Protein AF-A0A2T4DA69-F1 (afdb_monomer_lite)

Sequence (206 aa):
FQDQGNHAAARTLLQSQQLAQPATGLGNQKLLLTMASATALEDESWAKEIAGELTPSTFIDYPADLIARAANLQADTFALAGDPMSAAMTLILLAQTDNTADAQQIHNRVWSLLEEVPENELSSASAEAIGYEAQGWLELASLLRTPDAGIDEQGRSIRGWQNNWPGHPAAQVLPSELQLIATLAESRPEKIALVLPLEGQIGRAS

pLDDT: mean 88.59, std 14.22, range [39.88, 98.81]

Radius of gyration: 24.5 Å; chains: 1; bounding box: 43×47×102 Å

Structure (mmCIF, N/CA/C/O backbone):
data_AF-A0A2T4DA69-F1
#
_entry.id   AF-A0A2T4DA69-F1
#
loop_
_atom_site.group_PDB
_atom_site.id
_atom_site.type_symbol
_atom_site.label_atom_id
_atom_site.label_alt_id
_atom_site.label_comp_id
_atom_site.label_asym_id
_atom_site.label_entity_id
_atom_site.label_seq_id
_atom_site.pdbx_PDB_ins_code
_atom_site.Cartn_x
_atom_site.Cartn_y
_atom_site.Cartn_z
_atom_site.occupancy
_atom_site.B_iso_or_equiv
_atom_site.auth_seq_id
_atom_site.auth_comp_id
_atom_site.auth_asym_id
_atom_site.auth_atom_id
_atom_site.pdbx_PDB_model_num
ATOM 1 N N . PHE A 1 1 ? 17.235 -17.819 -7.492 1.00 39.88 1 PHE A N 1
ATOM 2 C CA . PHE A 1 1 ? 18.581 -17.582 -8.067 1.00 39.88 1 PHE A CA 1
ATOM 3 C C . PHE A 1 1 ? 18.588 -17.469 -9.592 1.00 39.88 1 PHE A C 1
ATOM 5 O O . PHE A 1 1 ? 19.201 -16.530 -10.078 1.00 39.88 1 PHE A O 1
ATOM 12 N N . GLN A 1 2 ? 17.920 -18.349 -10.359 1.00 46.03 2 GLN A N 1
ATOM 13 C CA . GLN A 1 2 ? 17.850 -18.198 -11.828 1.00 46.03 2 GLN A CA 1
ATOM 14 C C . GLN A 1 2 ? 17.113 -16.915 -12.267 1.00 46.03 2 GLN A C 1
ATOM 16 O O . GLN A 1 2 ? 17.579 -16.242 -13.181 1.00 46.03 2 GLN A O 1
ATOM 21 N N . ASP A 1 3 ? 16.061 -16.506 -11.551 1.00 62.12 3 ASP A N 1
ATOM 22 C CA . ASP A 1 3 ? 15.307 -15.287 -11.889 1.00 62.12 3 ASP A CA 1
ATOM 23 C C . ASP A 1 3 ? 16.052 -13.990 -11.535 1.00 62.12 3 ASP A C 1
ATOM 25 O O . ASP A 1 3 ? 16.075 -13.057 -12.331 1.00 62.12 3 ASP A O 1
ATOM 29 N N . GLN A 1 4 ? 16.766 -13.943 -10.404 1.00 66.56 4 GLN A N 1
ATOM 30 C CA . GLN A 1 4 ? 17.586 -12.778 -10.029 1.00 66.56 4 GLN A CA 1
ATOM 31 C C . GLN A 1 4 ? 18.689 -12.481 -11.056 1.00 66.56 4 GLN A C 1
ATOM 33 O O . GLN A 1 4 ? 18.933 -11.320 -11.378 1.00 66.56 4 GLN A O 1
ATOM 38 N N . GLY A 1 5 ? 19.325 -13.517 -11.617 1.00 71.44 5 GLY A N 1
ATOM 39 C CA . GLY A 1 5 ? 20.303 -13.344 -12.696 1.00 71.44 5 GLY A CA 1
ATOM 40 C C . GLY A 1 5 ? 19.688 -12.714 -13.951 1.00 71.44 5 GLY A C 1
ATOM 41 O O . GLY A 1 5 ? 20.306 -11.850 -14.575 1.00 71.44 5 GLY A O 1
ATOM 42 N N . ASN A 1 6 ? 18.443 -13.078 -14.274 1.00 85.38 6 ASN A N 1
ATOM 43 C CA . ASN A 1 6 ? 17.699 -12.484 -15.383 1.00 85.38 6 ASN A CA 1
ATOM 44 C C . ASN A 1 6 ? 17.328 -11.022 -15.103 1.00 85.38 6 ASN A C 1
ATOM 46 O O . ASN A 1 6 ? 17.470 -10.187 -15.994 1.00 85.38 6 ASN A O 1
ATOM 50 N N . HIS A 1 7 ? 16.925 -10.684 -13.875 1.00 87.62 7 HIS A N 1
ATOM 51 C CA . HIS A 1 7 ? 16.627 -9.299 -13.497 1.00 87.62 7 HIS A CA 1
ATOM 52 C C . HIS A 1 7 ? 17.876 -8.410 -13.468 1.00 87.62 7 HIS A C 1
ATOM 54 O O . HIS A 1 7 ? 17.816 -7.261 -13.903 1.00 87.62 7 HIS A O 1
ATOM 60 N N . ALA A 1 8 ? 19.030 -8.939 -13.049 1.00 85.50 8 ALA A N 1
ATOM 61 C CA . ALA A 1 8 ? 20.296 -8.208 -13.096 1.00 85.50 8 ALA A CA 1
ATOM 62 C C . ALA A 1 8 ? 20.715 -7.885 -14.543 1.00 85.50 8 ALA A C 1
ATOM 64 O O . ALA A 1 8 ? 21.072 -6.747 -14.849 1.00 85.50 8 ALA A O 1
ATOM 65 N N . ALA A 1 9 ? 20.607 -8.857 -15.455 1.00 85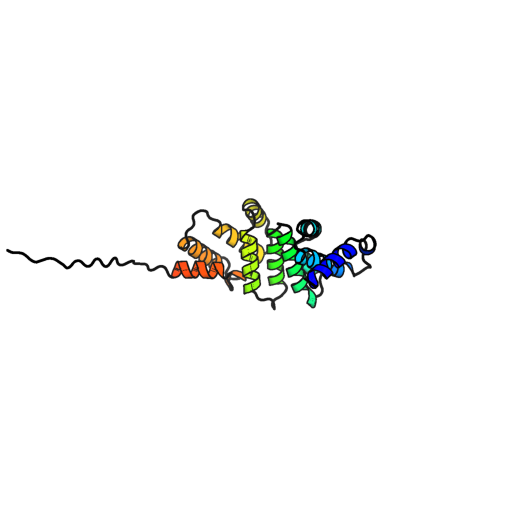.62 9 ALA A N 1
ATOM 66 C CA . ALA A 1 9 ? 20.851 -8.625 -16.878 1.00 85.62 9 ALA A CA 1
ATOM 67 C C . ALA A 1 9 ? 19.824 -7.650 -17.486 1.00 85.62 9 ALA A C 1
ATOM 69 O O . ALA A 1 9 ? 20.192 -6.754 -18.251 1.00 85.62 9 ALA A O 1
ATOM 70 N N . ALA A 1 10 ? 18.546 -7.784 -17.110 1.00 85.69 10 ALA A N 1
ATOM 71 C CA . ALA A 1 10 ? 17.484 -6.877 -17.531 1.00 85.69 10 ALA A CA 1
ATOM 72 C C . ALA A 1 10 ? 17.771 -5.439 -17.092 1.00 85.69 10 ALA A C 1
ATOM 74 O O . ALA A 1 10 ? 17.652 -4.535 -17.914 1.00 85.69 10 ALA A O 1
ATOM 75 N N . ARG A 1 11 ? 18.233 -5.217 -15.856 1.00 87.56 11 ARG A N 1
ATOM 76 C CA . ARG A 1 11 ? 18.649 -3.893 -15.375 1.00 87.56 11 ARG A CA 1
ATOM 77 C C . ARG A 1 11 ? 19.701 -3.262 -16.280 1.00 87.56 11 ARG A C 1
ATOM 79 O O . ARG A 1 11 ? 19.513 -2.132 -16.724 1.00 87.56 11 ARG A O 1
ATOM 86 N N . THR A 1 12 ? 20.777 -3.989 -16.594 1.00 87.19 12 THR A N 1
ATOM 87 C CA . THR A 1 12 ? 21.842 -3.478 -17.473 1.00 87.19 12 THR A CA 1
ATOM 88 C C . THR A 1 12 ? 21.297 -3.055 -18.838 1.00 87.19 12 THR A C 1
ATOM 90 O O . THR A 1 12 ? 21.672 -2.004 -19.356 1.00 87.19 12 THR A O 1
ATOM 93 N N . LEU A 1 13 ? 20.387 -3.842 -19.416 1.00 87.19 13 LEU A N 1
ATOM 94 C CA . LEU A 1 13 ? 19.753 -3.509 -20.691 1.00 87.19 13 LEU A CA 1
ATOM 95 C C . LEU A 1 13 ? 18.822 -2.296 -20.567 1.00 87.19 13 LEU A C 1
ATOM 97 O O . LEU A 1 13 ? 18.923 -1.371 -21.373 1.00 87.19 13 LEU A O 1
ATOM 101 N N . LEU A 1 14 ? 17.951 -2.271 -19.555 1.00 87.06 14 LEU A N 1
ATOM 102 C CA . LEU A 1 14 ? 16.945 -1.226 -19.326 1.00 87.06 14 LEU A CA 1
ATOM 103 C C . LEU A 1 14 ? 17.566 0.152 -19.051 1.00 87.06 14 LEU A C 1
ATOM 105 O O . LEU A 1 14 ? 16.983 1.162 -19.449 1.00 87.06 14 LEU A O 1
ATOM 109 N N . GLN A 1 15 ? 18.750 0.185 -18.431 1.00 85.50 15 GLN A N 1
ATOM 110 C CA . GLN A 1 15 ? 19.533 1.400 -18.170 1.00 85.50 15 GLN A CA 1
ATOM 111 C C . GLN A 1 15 ? 20.487 1.777 -19.322 1.00 85.50 15 GLN A C 1
ATOM 113 O O . GLN A 1 15 ? 21.179 2.793 -19.256 1.00 85.50 15 GLN A O 1
ATOM 118 N N . SER A 1 16 ? 20.549 0.982 -20.395 1.00 85.69 16 SER A N 1
ATOM 119 C CA . SER A 1 16 ? 21.407 1.287 -21.542 1.00 85.69 16 SER A CA 1
ATOM 120 C C . SER A 1 16 ? 20.890 2.486 -22.346 1.00 85.69 16 SER A C 1
ATOM 122 O O . SER A 1 16 ? 19.685 2.711 -22.469 1.00 85.69 16 SER A O 1
ATOM 124 N N . GLN A 1 17 ? 21.803 3.220 -22.994 1.00 78.94 17 GLN A N 1
ATOM 125 C CA . GLN A 1 17 ? 21.440 4.351 -23.865 1.00 78.94 17 GLN A CA 1
ATOM 126 C C . GLN A 1 17 ? 20.509 3.946 -25.019 1.00 78.94 17 GLN A C 1
ATOM 128 O O . GLN A 1 17 ? 19.717 4.759 -25.486 1.00 78.94 17 GLN A O 1
ATOM 133 N N . GLN A 1 18 ? 20.566 2.685 -25.457 1.00 75.19 18 GLN A N 1
ATOM 134 C CA . GLN A 1 18 ? 19.711 2.155 -26.522 1.00 75.19 18 GLN A CA 1
ATOM 135 C C . GLN A 1 18 ? 18.234 2.106 -26.117 1.00 75.19 18 GLN A C 1
ATOM 137 O O . GLN A 1 18 ? 17.367 2.269 -26.969 1.00 75.19 18 GLN A O 1
ATOM 142 N N . LEU A 1 19 ? 17.945 1.912 -24.826 1.00 77.75 19 LEU A N 1
ATOM 143 C CA . LEU A 1 19 ? 16.585 1.914 -24.289 1.00 77.75 19 LEU A CA 1
ATOM 144 C C . LEU A 1 19 ? 16.217 3.232 -23.600 1.00 77.75 19 LEU A C 1
ATOM 146 O O . LEU A 1 19 ? 15.108 3.341 -23.078 1.00 77.75 19 LEU A O 1
ATOM 150 N N . ALA A 1 20 ? 17.085 4.248 -23.623 1.00 73.44 20 ALA A N 1
ATOM 151 C CA . ALA A 1 20 ? 16.774 5.572 -23.080 1.00 73.44 20 ALA A CA 1
ATOM 152 C C . ALA A 1 20 ? 15.582 6.229 -23.802 1.00 73.44 20 ALA A C 1
ATOM 154 O O . ALA A 1 20 ? 14.781 6.902 -23.163 1.00 73.44 20 ALA A O 1
ATOM 155 N N . GLN A 1 21 ? 15.418 5.969 -25.104 1.00 74.75 21 GLN A N 1
ATOM 156 C CA . GLN A 1 21 ? 14.243 6.358 -25.888 1.00 74.75 21 GLN A CA 1
ATOM 157 C C . GLN A 1 21 ? 13.590 5.100 -26.477 1.00 74.75 21 GLN A C 1
ATOM 159 O O . GLN A 1 21 ? 13.978 4.665 -27.564 1.00 74.75 21 GLN A O 1
ATOM 164 N N . PRO A 1 22 ? 12.643 4.459 -25.765 1.00 72.75 22 PRO A N 1
ATOM 165 C CA . PRO A 1 22 ? 11.962 3.287 -26.298 1.00 72.75 22 PRO A CA 1
ATOM 166 C C . PRO A 1 22 ? 11.189 3.657 -27.570 1.00 72.75 22 PRO A C 1
ATOM 168 O O . PRO A 1 22 ? 10.708 4.783 -27.713 1.00 72.75 22 PRO A O 1
ATOM 171 N N . ALA A 1 23 ? 11.039 2.698 -28.490 1.00 73.75 23 ALA A N 1
ATOM 172 C CA . ALA A 1 23 ? 10.196 2.902 -29.665 1.00 73.75 23 ALA A CA 1
ATOM 173 C C . ALA A 1 23 ? 8.770 3.298 -29.242 1.00 73.75 23 ALA A C 1
ATOM 175 O O . ALA A 1 23 ? 8.294 2.913 -28.169 1.00 73.75 23 ALA A O 1
ATOM 176 N N . THR A 1 24 ? 8.082 4.065 -30.089 1.00 72.06 24 THR A N 1
ATOM 177 C CA . THR A 1 24 ? 6.721 4.541 -29.816 1.00 72.06 24 THR A CA 1
ATOM 178 C C . THR A 1 24 ? 5.809 3.375 -29.422 1.00 72.06 24 THR A C 1
ATOM 180 O O . THR A 1 24 ? 5.728 2.378 -30.134 1.00 72.06 24 THR A O 1
ATOM 183 N N . GLY A 1 25 ? 5.142 3.489 -28.270 1.00 72.31 25 GLY A N 1
ATOM 184 C CA . GLY A 1 25 ? 4.260 2.448 -27.727 1.00 72.31 25 GLY A CA 1
ATOM 185 C C . GLY A 1 25 ? 4.936 1.393 -26.838 1.00 72.31 25 GLY A C 1
ATOM 186 O O . GLY A 1 25 ? 4.230 0.630 -26.188 1.00 72.31 25 GLY A O 1
ATOM 187 N N . LEU A 1 26 ? 6.272 1.363 -26.733 1.00 81.19 26 LEU A N 1
ATOM 188 C CA . LEU A 1 26 ? 6.991 0.428 -25.847 1.00 81.19 26 LEU A CA 1
ATOM 189 C C . LEU A 1 26 ? 7.281 0.993 -24.447 1.00 81.19 26 LEU A C 1
ATOM 191 O O . LEU A 1 26 ? 7.821 0.279 -23.603 1.00 81.19 26 LEU A O 1
ATOM 195 N N . GLY A 1 27 ? 6.920 2.254 -24.181 1.00 84.56 27 GLY A N 1
ATOM 196 C CA . GLY A 1 27 ? 7.155 2.920 -22.893 1.00 84.56 27 GLY A CA 1
ATOM 197 C C . GLY A 1 27 ? 6.572 2.148 -21.706 1.00 84.56 27 GLY A C 1
ATOM 198 O O . GLY A 1 27 ? 7.311 1.792 -20.792 1.00 84.56 27 GLY A O 1
ATOM 199 N N . ASN A 1 28 ? 5.286 1.786 -21.768 1.00 86.75 28 ASN A N 1
ATOM 200 C CA . ASN A 1 28 ? 4.601 1.073 -20.680 1.00 86.75 28 ASN A CA 1
ATOM 201 C C . ASN A 1 28 ? 5.196 -0.326 -20.447 1.00 86.75 28 ASN A C 1
ATOM 203 O O . ASN A 1 28 ? 5.392 -0.749 -19.314 1.00 86.75 28 ASN A O 1
ATOM 207 N N . GLN A 1 29 ? 5.565 -1.041 -21.514 1.00 87.31 29 GLN A N 1
ATOM 208 C CA . GLN A 1 29 ? 6.209 -2.355 -21.386 1.00 87.31 29 GLN A CA 1
ATOM 209 C C . GLN A 1 29 ? 7.595 -2.242 -20.738 1.00 87.31 29 GLN A C 1
ATOM 211 O O . GLN A 1 29 ? 7.933 -3.040 -19.861 1.00 87.31 29 GLN A O 1
ATOM 216 N N . LYS A 1 30 ? 8.382 -1.228 -21.125 1.00 90.06 30 LYS A N 1
ATOM 217 C CA . LYS A 1 30 ? 9.672 -0.927 -20.494 1.00 90.06 30 LYS A CA 1
ATOM 218 C C . LYS A 1 30 ? 9.486 -0.600 -19.013 1.00 90.06 30 LYS A C 1
ATOM 220 O O . LYS A 1 30 ? 10.215 -1.153 -18.191 1.00 90.06 30 LYS A O 1
ATOM 225 N N . LEU A 1 31 ? 8.523 0.256 -18.672 1.00 92.19 31 LEU A N 1
ATOM 226 C CA . LEU A 1 31 ? 8.258 0.654 -17.291 1.00 92.19 31 LEU A CA 1
ATOM 227 C C . LEU A 1 31 ? 7.855 -0.551 -16.429 1.00 92.19 31 LEU A C 1
ATOM 229 O O . LEU A 1 31 ? 8.440 -0.765 -15.371 1.00 92.19 31 LEU A O 1
ATOM 233 N N . LEU A 1 32 ? 6.955 -1.407 -16.919 1.00 93.62 32 LEU A N 1
ATOM 234 C CA . LEU A 1 32 ? 6.541 -2.625 -16.216 1.00 93.62 32 LEU A CA 1
ATOM 235 C C . LEU A 1 32 ? 7.719 -3.570 -15.930 1.00 93.62 32 LEU A C 1
ATOM 237 O O . LEU A 1 32 ? 7.835 -4.100 -14.827 1.00 93.62 32 LEU A O 1
ATOM 241 N N . LEU A 1 33 ? 8.609 -3.771 -16.909 1.00 92.81 33 LEU A N 1
ATOM 242 C CA . LEU A 1 33 ? 9.818 -4.587 -16.741 1.00 92.81 33 LEU A CA 1
ATOM 243 C C . LEU A 1 33 ? 10.826 -3.948 -15.781 1.00 92.81 33 LEU A C 1
ATOM 245 O O . LEU A 1 33 ? 11.505 -4.664 -15.044 1.00 92.81 33 LEU A O 1
ATOM 249 N N . THR A 1 34 ? 10.912 -2.620 -15.789 1.00 94.00 34 THR A N 1
ATOM 250 C CA . THR A 1 34 ? 11.753 -1.840 -14.872 1.00 94.00 34 THR A CA 1
ATOM 251 C C . THR A 1 34 ? 11.273 -2.009 -13.434 1.00 94.00 34 THR A C 1
ATOM 253 O O . THR A 1 34 ? 12.057 -2.465 -12.609 1.00 94.00 34 THR A O 1
ATOM 256 N N . MET A 1 35 ? 9.985 -1.775 -13.155 1.00 96.38 35 MET A N 1
ATOM 257 C CA . MET A 1 35 ? 9.393 -2.001 -11.827 1.00 96.38 35 MET A CA 1
ATOM 258 C C . MET A 1 35 ? 9.566 -3.454 -11.368 1.00 96.38 35 MET A C 1
ATOM 260 O O . MET A 1 35 ? 10.035 -3.705 -10.261 1.00 96.38 35 MET A O 1
ATOM 264 N N . ALA A 1 36 ? 9.271 -4.428 -12.238 1.00 95.81 36 ALA A N 1
ATOM 265 C CA . ALA A 1 36 ? 9.448 -5.850 -11.926 1.00 95.81 36 ALA A CA 1
ATOM 266 C C . ALA A 1 36 ? 10.903 -6.222 -11.609 1.00 95.81 36 ALA A C 1
ATOM 268 O O . ALA A 1 36 ? 11.152 -7.080 -10.771 1.00 95.81 36 ALA A O 1
ATOM 269 N N . SER A 1 37 ? 11.872 -5.601 -12.283 1.00 95.44 37 SER A N 1
ATOM 270 C CA . SER A 1 37 ? 13.289 -5.886 -12.044 1.00 95.44 37 SER A CA 1
ATOM 271 C C . SER A 1 37 ? 13.818 -5.178 -10.804 1.00 95.44 37 SER A C 1
ATOM 273 O O . SER A 1 37 ? 14.592 -5.786 -10.074 1.00 95.44 37 SER A O 1
ATOM 275 N N . ALA A 1 38 ? 13.399 -3.938 -10.538 1.00 96.06 38 ALA A N 1
ATOM 276 C CA . ALA A 1 38 ? 13.775 -3.220 -9.322 1.00 96.06 38 ALA A CA 1
ATOM 277 C C . ALA A 1 38 ? 13.256 -3.942 -8.070 1.00 96.06 38 ALA A C 1
ATOM 279 O O . ALA A 1 38 ? 14.034 -4.229 -7.165 1.00 96.06 38 ALA A O 1
ATOM 280 N N . THR A 1 39 ? 11.976 -4.327 -8.074 1.00 95.94 39 THR A N 1
ATOM 281 C CA . THR A 1 39 ? 11.343 -5.077 -6.974 1.00 95.94 39 THR A CA 1
ATOM 282 C C . THR A 1 39 ? 11.972 -6.456 -6.772 1.00 95.94 39 THR A C 1
ATOM 284 O O . THR A 1 39 ? 12.340 -6.796 -5.654 1.00 95.94 39 THR A O 1
ATOM 287 N N . ALA A 1 40 ? 12.195 -7.233 -7.839 1.00 95.31 40 ALA A N 1
ATOM 288 C CA . ALA A 1 40 ? 12.816 -8.559 -7.732 1.00 95.31 40 ALA A CA 1
ATOM 289 C C . ALA A 1 40 ? 14.291 -8.537 -7.285 1.00 95.31 40 ALA A C 1
ATOM 291 O O . ALA A 1 40 ? 14.810 -9.553 -6.815 1.00 95.31 40 ALA A O 1
ATOM 292 N N . LEU A 1 41 ? 14.981 -7.410 -7.481 1.00 95.56 41 LEU A N 1
ATOM 293 C CA . LEU A 1 41 ? 16.353 -7.190 -7.020 1.00 95.56 41 LEU A CA 1
ATOM 294 C C . LEU A 1 41 ? 16.423 -6.505 -5.651 1.00 95.56 41 LEU A C 1
ATOM 296 O O . LEU A 1 41 ? 17.535 -6.337 -5.156 1.00 95.56 41 LEU A O 1
ATOM 300 N N . GLU A 1 42 ? 15.283 -6.105 -5.075 1.00 96.50 42 GLU A N 1
ATOM 301 C CA . GLU A 1 42 ? 15.207 -5.299 -3.848 1.00 96.50 42 GLU A CA 1
ATOM 302 C C . GLU A 1 42 ? 16.066 -4.020 -3.942 1.00 96.50 42 GLU A C 1
ATOM 304 O O . GLU A 1 42 ? 16.699 -3.581 -2.984 1.00 96.50 42 GLU A O 1
ATOM 309 N N . ASP A 1 43 ? 16.124 -3.418 -5.135 1.00 96.81 43 ASP A N 1
ATOM 310 C CA . ASP A 1 43 ? 16.941 -2.231 -5.372 1.00 96.81 43 ASP A CA 1
ATOM 311 C C . ASP A 1 43 ? 16.191 -0.948 -5.004 1.00 96.81 43 ASP A C 1
ATOM 313 O O . ASP A 1 43 ? 15.493 -0.355 -5.829 1.00 96.81 43 ASP A O 1
ATOM 317 N N . GLU A 1 44 ? 16.366 -0.499 -3.762 1.00 97.69 44 GLU A N 1
ATOM 318 C CA . GLU A 1 44 ? 15.741 0.723 -3.245 1.00 97.69 44 GLU A CA 1
ATOM 319 C C . GLU A 1 44 ? 16.133 1.989 -4.016 1.00 97.69 44 GLU A C 1
ATOM 321 O O . GLU A 1 44 ? 15.313 2.889 -4.196 1.00 97.69 44 GLU A O 1
ATOM 326 N N . SER A 1 45 ? 17.392 2.107 -4.452 1.00 97.19 45 SER A N 1
ATOM 327 C CA . SER A 1 45 ? 17.848 3.296 -5.183 1.00 97.19 45 SER A CA 1
ATOM 328 C C . SER A 1 45 ? 17.151 3.392 -6.532 1.00 97.19 45 SER A C 1
ATOM 330 O O . SER A 1 45 ? 16.653 4.455 -6.897 1.00 97.19 45 SER A O 1
ATOM 332 N N . TRP A 1 46 ? 17.058 2.271 -7.244 1.00 96.44 46 TRP A N 1
ATOM 333 C CA . TRP A 1 46 ? 16.359 2.210 -8.516 1.00 96.44 46 TRP A CA 1
ATOM 334 C C . TRP A 1 46 ? 14.849 2.377 -8.331 1.00 96.44 46 TRP A C 1
ATOM 336 O O . TRP A 1 46 ? 14.219 3.089 -9.107 1.00 96.44 46 TRP A O 1
ATOM 346 N N . ALA A 1 47 ? 14.272 1.804 -7.274 1.00 98.00 47 ALA A N 1
ATOM 347 C CA . ALA A 1 47 ? 12.872 2.021 -6.929 1.00 98.00 47 ALA A CA 1
ATOM 348 C C . ALA A 1 47 ? 12.563 3.509 -6.694 1.00 98.00 47 ALA A C 1
ATOM 350 O O . ALA A 1 47 ? 11.570 4.000 -7.221 1.00 98.00 47 ALA A O 1
ATOM 351 N N . LYS A 1 48 ? 13.437 4.250 -5.994 1.00 98.25 48 LYS A N 1
ATOM 352 C CA . LYS A 1 48 ? 13.305 5.707 -5.781 1.00 98.25 48 LYS A CA 1
ATOM 353 C C . LYS A 1 48 ? 13.368 6.507 -7.078 1.00 98.25 48 LYS A C 1
ATOM 355 O O . LYS A 1 48 ? 12.584 7.436 -7.250 1.00 98.25 48 LYS A O 1
ATOM 360 N N . GLU A 1 49 ? 14.272 6.147 -7.990 1.00 96.31 49 GLU A N 1
ATOM 361 C CA . GLU A 1 49 ? 14.341 6.770 -9.320 1.00 96.31 49 GLU A CA 1
ATOM 362 C C . GLU A 1 49 ? 13.030 6.575 -10.085 1.00 96.31 49 GLU A C 1
ATOM 364 O O . GLU A 1 49 ? 12.485 7.535 -10.621 1.00 96.31 49 GLU A O 1
ATOM 369 N N . ILE A 1 50 ? 12.502 5.347 -10.092 1.00 96.06 50 ILE A N 1
ATOM 370 C CA . ILE A 1 50 ? 11.246 5.021 -10.772 1.00 96.06 50 ILE A CA 1
ATOM 371 C C . ILE A 1 50 ? 10.078 5.762 -10.115 1.00 96.06 50 ILE A C 1
ATOM 373 O O . ILE A 1 50 ? 9.316 6.426 -10.807 1.00 96.06 50 ILE A O 1
ATOM 377 N N . ALA A 1 51 ? 9.951 5.678 -8.789 1.00 97.44 51 ALA A N 1
ATOM 378 C CA . ALA A 1 51 ? 8.871 6.298 -8.025 1.00 97.44 51 ALA A CA 1
ATOM 379 C C . ALA A 1 51 ? 8.790 7.817 -8.247 1.00 97.44 51 ALA A C 1
ATOM 381 O O . ALA A 1 51 ? 7.691 8.357 -8.318 1.00 97.44 51 ALA A O 1
ATOM 382 N N . GLY A 1 52 ? 9.929 8.496 -8.440 1.00 96.38 52 GLY A N 1
ATOM 383 C CA . GLY A 1 52 ? 9.973 9.932 -8.739 1.00 96.38 52 GLY A CA 1
ATOM 384 C C . GLY A 1 52 ? 9.315 10.341 -10.065 1.00 96.38 52 GLY A C 1
ATOM 385 O O . GLY A 1 52 ? 9.032 11.523 -10.259 1.00 96.38 52 GLY A O 1
ATOM 386 N N . GLU A 1 53 ? 9.059 9.392 -10.968 1.00 93.81 53 GLU A N 1
ATOM 387 C CA . GLU A 1 53 ? 8.378 9.617 -12.250 1.00 93.81 53 GLU A CA 1
ATOM 388 C C . GLU A 1 53 ? 6.920 9.121 -12.254 1.00 93.81 53 GLU A C 1
ATOM 390 O O . GLU A 1 53 ? 6.202 9.336 -13.233 1.00 93.81 53 GLU A O 1
ATOM 395 N N . LEU A 1 54 ? 6.472 8.455 -11.184 1.00 96.06 54 LEU A N 1
ATOM 396 C CA . LEU A 1 54 ? 5.148 7.845 -11.093 1.00 96.06 54 LEU A CA 1
ATOM 397 C C . LEU A 1 54 ? 4.174 8.707 -10.291 1.00 96.06 54 LEU A C 1
ATOM 399 O O . LEU A 1 54 ? 4.523 9.374 -9.323 1.00 96.06 54 LEU A O 1
ATOM 403 N N . THR A 1 55 ? 2.899 8.604 -10.649 1.00 96.88 55 THR A N 1
ATOM 404 C CA . THR A 1 55 ? 1.775 8.948 -9.771 1.00 96.88 55 THR A CA 1
ATOM 405 C C . THR A 1 55 ? 1.016 7.680 -9.368 1.00 96.88 55 THR A C 1
ATOM 407 O O . THR A 1 55 ? 1.054 6.691 -10.115 1.00 96.88 55 THR A O 1
ATOM 410 N N . PRO A 1 56 ? 0.239 7.697 -8.265 1.00 96.50 56 PRO A N 1
ATOM 411 C CA . PRO A 1 56 ? -0.587 6.557 -7.861 1.00 96.50 56 PRO A CA 1
ATOM 412 C C . PRO A 1 56 ? -1.565 6.047 -8.934 1.00 96.50 56 PRO A C 1
ATOM 414 O O . PRO A 1 56 ? -1.975 4.894 -8.879 1.00 96.50 56 PRO A O 1
ATOM 417 N N . SER A 1 57 ? -1.911 6.857 -9.941 1.00 96.50 57 SER A N 1
ATOM 418 C CA . SER A 1 57 ? -2.821 6.484 -11.032 1.00 96.50 57 SER A CA 1
A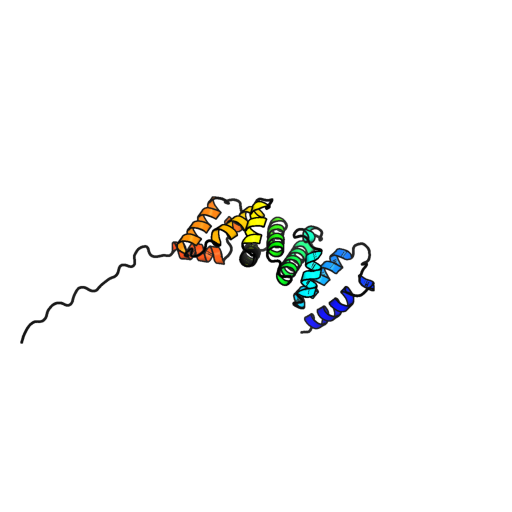TOM 419 C C . SER A 1 57 ? -2.133 5.991 -12.312 1.00 96.50 57 SER A C 1
ATOM 421 O O . SER A 1 57 ? -2.832 5.561 -13.225 1.00 96.50 57 SER A O 1
ATOM 423 N N . THR A 1 58 ? -0.795 5.999 -12.401 1.00 95.81 58 THR A N 1
ATOM 424 C CA . THR A 1 58 ? -0.051 5.648 -13.639 1.00 95.81 58 THR A CA 1
ATOM 425 C C . THR A 1 58 ? -0.411 4.261 -14.189 1.00 95.81 58 THR A C 1
ATOM 427 O O . THR A 1 58 ? -0.452 4.049 -15.400 1.00 95.81 58 THR A O 1
ATOM 430 N N . PHE A 1 59 ? -0.722 3.299 -13.316 1.00 95.50 59 PHE A N 1
ATOM 431 C CA . PHE A 1 59 ? -1.118 1.950 -13.723 1.00 95.50 59 PHE A CA 1
ATOM 432 C C . PHE A 1 59 ? -2.412 1.896 -14.565 1.00 95.50 59 PHE A C 1
ATOM 434 O O . PHE A 1 59 ? -2.629 0.906 -15.264 1.00 95.50 59 PHE A O 1
ATOM 441 N N . ILE A 1 60 ? -3.267 2.926 -14.513 1.00 93.44 60 ILE A N 1
ATOM 442 C CA . ILE A 1 60 ? -4.549 2.972 -15.242 1.00 93.44 60 ILE A CA 1
ATOM 443 C C . ILE A 1 60 ? -4.323 3.040 -16.760 1.00 93.44 60 ILE A C 1
ATOM 445 O O . ILE A 1 60 ? -5.156 2.568 -17.531 1.00 93.44 60 ILE A O 1
ATOM 449 N N . ASP A 1 61 ? -3.166 3.540 -17.199 1.00 91.00 61 ASP A N 1
ATOM 450 C CA . ASP A 1 61 ? -2.809 3.639 -18.619 1.00 91.00 61 ASP A CA 1
ATOM 451 C C . ASP A 1 61 ? -2.426 2.282 -19.248 1.00 91.00 61 ASP A C 1
ATOM 453 O O . ASP A 1 61 ? -2.102 2.199 -20.440 1.00 91.00 61 ASP A O 1
ATOM 457 N N . TYR A 1 62 ? -2.431 1.198 -18.466 1.00 91.88 62 TYR A N 1
ATOM 458 C CA . TYR A 1 62 ? -2.163 -0.148 -18.961 1.00 91.88 62 TYR A CA 1
ATOM 459 C C . TYR A 1 62 ? -3.427 -0.818 -19.527 1.00 91.88 62 TYR A C 1
ATOM 461 O O . TYR A 1 62 ? -4.539 -0.568 -19.065 1.00 91.88 62 TYR A O 1
ATOM 469 N N . PRO A 1 63 ? -3.276 -1.727 -20.511 1.00 90.94 63 PRO A N 1
ATOM 470 C CA . PRO A 1 63 ? -4.360 -2.598 -20.960 1.00 90.94 63 PRO A CA 1
ATOM 471 C C . PRO A 1 63 ? -5.013 -3.364 -19.801 1.00 90.94 63 PRO A C 1
ATOM 473 O O . PRO A 1 63 ? -4.331 -3.736 -18.847 1.00 90.94 63 PRO A O 1
ATOM 476 N N . ALA A 1 64 ? -6.318 -3.640 -19.901 1.00 89.69 64 ALA A N 1
ATOM 477 C CA . ALA A 1 64 ? -7.115 -4.228 -18.818 1.00 89.69 64 ALA A CA 1
ATOM 478 C C . ALA A 1 64 ? -6.548 -5.547 -18.259 1.00 89.69 64 ALA A C 1
ATOM 480 O O . ALA A 1 64 ? -6.617 -5.787 -17.058 1.00 89.69 64 ALA A O 1
ATOM 481 N N . ASP A 1 65 ? -5.934 -6.377 -19.104 1.00 90.19 65 ASP A N 1
ATOM 482 C CA . ASP A 1 65 ? -5.277 -7.632 -18.717 1.00 90.19 65 ASP A CA 1
ATOM 483 C C . ASP A 1 65 ? -3.976 -7.432 -17.916 1.00 90.19 65 ASP A C 1
ATOM 485 O O . ASP A 1 65 ? -3.487 -8.365 -17.279 1.00 90.19 65 ASP A O 1
ATOM 489 N N . LEU A 1 66 ? -3.420 -6.218 -17.923 1.00 92.25 66 LEU A N 1
ATOM 490 C CA . LEU A 1 66 ? -2.194 -5.845 -17.218 1.00 92.25 66 LEU A CA 1
ATOM 491 C C . LEU A 1 66 ? -2.421 -4.893 -16.040 1.00 92.25 66 LEU A C 1
ATOM 493 O O . LEU A 1 66 ? -1.502 -4.762 -15.234 1.00 92.25 66 LEU A O 1
ATOM 497 N N . ILE A 1 67 ? -3.598 -4.268 -15.901 1.00 93.56 67 ILE A N 1
ATOM 498 C CA . ILE A 1 67 ? -3.899 -3.269 -14.853 1.00 93.56 67 ILE A CA 1
ATOM 499 C C . ILE A 1 67 ? -3.536 -3.785 -13.460 1.00 93.56 67 ILE A C 1
ATOM 501 O O . ILE A 1 67 ? -2.743 -3.154 -12.763 1.00 93.56 67 ILE A O 1
ATOM 505 N N . ALA A 1 68 ? -4.043 -4.959 -13.069 1.00 94.38 68 ALA A N 1
ATOM 506 C CA . ALA A 1 68 ? -3.775 -5.511 -11.744 1.00 94.38 68 ALA A CA 1
ATOM 507 C C . ALA A 1 68 ? -2.278 -5.763 -11.527 1.00 94.38 68 ALA A C 1
ATOM 509 O O . ALA A 1 68 ? -1.720 -5.410 -10.490 1.00 94.38 68 ALA A O 1
ATOM 510 N N . ARG A 1 69 ? -1.587 -6.326 -12.523 1.00 94.94 69 ARG A N 1
ATOM 511 C CA . ARG A 1 69 ? -0.140 -6.563 -12.440 1.00 94.94 69 ARG A CA 1
ATOM 512 C C . ARG A 1 69 ? 0.642 -5.252 -12.326 1.00 94.94 69 ARG A C 1
ATOM 514 O O . ARG A 1 69 ? 1.571 -5.180 -11.527 1.00 94.94 69 ARG A O 1
ATOM 521 N N . ALA A 1 70 ? 0.284 -4.249 -13.122 1.00 96.38 70 ALA A N 1
ATOM 522 C CA . ALA A 1 70 ? 0.928 -2.943 -13.123 1.00 96.38 70 ALA A CA 1
ATOM 523 C C . ALA A 1 70 ? 0.726 -2.223 -11.787 1.00 96.38 70 ALA A C 1
ATOM 525 O O . ALA A 1 70 ? 1.705 -1.768 -11.207 1.00 96.38 70 ALA A O 1
ATOM 526 N N . ALA A 1 71 ? -0.500 -2.204 -11.260 1.00 97.56 71 ALA A N 1
ATOM 527 C CA . ALA A 1 71 ? -0.820 -1.602 -9.969 1.00 97.56 71 ALA A CA 1
ATOM 528 C C . ALA A 1 71 ? -0.046 -2.252 -8.817 1.00 97.56 71 ALA A C 1
ATOM 530 O O . ALA A 1 71 ? 0.513 -1.555 -7.978 1.00 97.56 71 ALA A O 1
ATOM 531 N N . ASN A 1 72 ? 0.027 -3.587 -8.796 1.00 97.69 72 ASN A N 1
ATOM 532 C CA . ASN A 1 72 ? 0.774 -4.312 -7.771 1.00 97.69 72 ASN A CA 1
ATOM 533 C C . ASN A 1 72 ? 2.273 -3.996 -7.829 1.00 97.69 72 ASN A C 1
ATOM 535 O O . ASN A 1 72 ? 2.845 -3.627 -6.812 1.00 97.69 72 ASN A O 1
ATOM 539 N N . LEU A 1 73 ? 2.882 -4.061 -9.019 1.00 98.00 73 LEU A N 1
ATOM 540 C CA . LEU A 1 73 ? 4.294 -3.710 -9.197 1.00 98.00 73 LEU A CA 1
ATOM 541 C C . LEU A 1 73 ? 4.582 -2.251 -8.846 1.00 98.00 73 LEU A C 1
ATOM 543 O O . LEU A 1 73 ? 5.630 -1.956 -8.280 1.00 98.00 73 LEU A O 1
ATOM 547 N N . GLN A 1 74 ? 3.667 -1.345 -9.177 1.00 98.62 74 GLN A N 1
ATOM 548 C CA . GLN A 1 74 ? 3.781 0.064 -8.833 1.00 98.62 74 GLN A CA 1
ATOM 549 C C . GLN A 1 74 ? 3.717 0.270 -7.315 1.00 98.62 74 GLN A C 1
ATOM 551 O O . GLN A 1 74 ? 4.582 0.947 -6.768 1.00 98.62 74 GLN A O 1
ATOM 556 N N . ALA A 1 75 ? 2.749 -0.345 -6.630 1.00 98.69 75 ALA A N 1
ATOM 557 C CA . ALA A 1 75 ? 2.649 -0.278 -5.175 1.00 98.69 75 ALA A CA 1
ATOM 558 C C . ALA A 1 75 ? 3.900 -0.854 -4.491 1.00 98.69 75 ALA A C 1
ATOM 560 O O . ALA A 1 75 ? 4.453 -0.219 -3.599 1.00 98.69 75 ALA A O 1
ATOM 561 N N . ASP A 1 76 ? 4.398 -2.001 -4.961 1.00 98.62 76 ASP A N 1
ATOM 562 C CA . ASP A 1 76 ? 5.623 -2.617 -4.437 1.00 98.62 76 ASP A CA 1
ATOM 563 C C . ASP A 1 76 ? 6.863 -1.746 -4.712 1.00 98.62 76 ASP A C 1
ATOM 565 O O . ASP A 1 76 ? 7.759 -1.657 -3.877 1.00 98.62 76 ASP A O 1
ATOM 569 N N . THR A 1 77 ? 6.906 -1.056 -5.858 1.00 98.69 77 THR A N 1
ATOM 570 C CA . THR A 1 77 ? 7.985 -0.109 -6.189 1.00 98.69 77 THR A CA 1
ATOM 571 C C . THR A 1 77 ? 7.954 1.113 -5.272 1.00 98.69 77 THR A C 1
ATOM 573 O O . THR A 1 77 ? 9.003 1.511 -4.776 1.00 98.69 77 THR A O 1
ATOM 576 N N . PHE A 1 78 ? 6.776 1.688 -5.004 1.00 98.81 78 PHE A N 1
ATOM 577 C CA . PHE A 1 78 ? 6.627 2.792 -4.050 1.00 98.81 78 PHE A CA 1
ATOM 578 C C . PHE A 1 78 ? 7.019 2.375 -2.627 1.00 98.81 78 PHE A C 1
ATOM 580 O O . PHE A 1 78 ? 7.803 3.069 -1.983 1.00 98.81 78 PHE A O 1
ATOM 587 N N . ALA A 1 79 ? 6.559 1.209 -2.165 1.00 98.69 79 ALA A N 1
ATOM 588 C CA . ALA A 1 79 ? 6.921 0.682 -0.850 1.00 98.69 79 ALA A CA 1
ATOM 589 C C . ALA A 1 79 ? 8.442 0.476 -0.724 1.00 98.69 79 ALA A C 1
ATOM 591 O O . ALA A 1 79 ? 9.057 0.957 0.225 1.00 98.69 79 ALA A O 1
ATOM 592 N N . LEU A 1 80 ? 9.077 -0.139 -1.730 1.00 98.56 80 LEU A N 1
ATOM 593 C CA . LEU A 1 80 ? 10.534 -0.315 -1.784 1.00 98.56 80 LEU A CA 1
ATOM 594 C C . LEU A 1 80 ? 11.292 1.022 -1.877 1.00 98.56 80 LEU A C 1
ATOM 596 O O . LEU A 1 80 ? 12.421 1.140 -1.402 1.00 98.56 80 LEU A O 1
ATOM 600 N N . ALA A 1 81 ? 10.678 2.050 -2.464 1.00 98.50 81 ALA A N 1
ATOM 601 C CA . ALA A 1 81 ? 11.226 3.401 -2.495 1.00 98.50 81 ALA A CA 1
ATOM 602 C C . ALA A 1 81 ? 11.114 4.140 -1.145 1.00 98.50 81 ALA A C 1
ATOM 604 O O . ALA A 1 81 ? 11.723 5.203 -0.988 1.00 98.50 81 ALA A O 1
ATOM 605 N N . GLY A 1 82 ? 10.391 3.583 -0.168 1.00 98.12 82 GLY A N 1
ATOM 606 C CA . GLY A 1 82 ? 10.100 4.228 1.112 1.00 98.12 82 GLY A CA 1
ATOM 607 C C . GLY A 1 82 ? 8.957 5.244 1.040 1.00 98.12 82 GLY A C 1
ATOM 608 O O . GLY A 1 82 ? 8.943 6.179 1.835 1.00 98.12 82 GLY A O 1
ATOM 609 N N . ASP A 1 83 ? 8.029 5.077 0.093 1.00 98.31 83 ASP A N 1
ATOM 610 C CA . ASP A 1 83 ? 6.817 5.891 -0.072 1.00 98.31 83 ASP A CA 1
ATOM 611 C C . ASP A 1 83 ? 5.552 5.027 0.147 1.00 98.31 83 ASP A C 1
ATOM 613 O O . ASP A 1 83 ? 4.876 4.613 -0.805 1.00 98.31 83 ASP A O 1
ATOM 617 N N . PRO A 1 84 ? 5.228 4.688 1.409 1.00 98.38 84 PRO A N 1
ATOM 618 C CA . PRO A 1 84 ? 4.075 3.847 1.721 1.00 98.38 84 PRO A CA 1
ATOM 619 C C . PRO A 1 84 ? 2.733 4.533 1.419 1.00 98.38 84 PRO A C 1
ATOM 621 O O . PRO A 1 84 ? 1.747 3.847 1.141 1.00 98.38 84 PRO A O 1
ATOM 624 N N . MET A 1 85 ? 2.677 5.871 1.410 1.00 97.94 85 MET A N 1
ATOM 625 C CA . MET A 1 85 ? 1.466 6.627 1.079 1.00 97.94 85 MET A CA 1
ATOM 626 C C . MET A 1 85 ? 1.081 6.422 -0.388 1.00 97.94 85 MET A C 1
ATOM 628 O O . MET A 1 85 ? -0.040 5.997 -0.682 1.00 97.94 85 MET A O 1
ATOM 632 N N . SER A 1 86 ? 2.009 6.643 -1.323 1.00 98.25 86 SER A N 1
ATOM 633 C CA . SER A 1 86 ? 1.749 6.418 -2.752 1.00 98.25 86 SER A CA 1
ATOM 634 C C . SER A 1 86 ? 1.461 4.946 -3.059 1.00 98.25 86 SER A C 1
ATOM 636 O O . SER A 1 86 ? 0.617 4.639 -3.914 1.00 98.25 86 SER A O 1
ATOM 638 N N . ALA A 1 87 ? 2.101 4.023 -2.333 1.00 98.75 87 ALA A N 1
ATOM 639 C CA . ALA A 1 87 ? 1.804 2.597 -2.419 1.00 98.75 87 ALA A CA 1
ATOM 640 C C . ALA A 1 87 ? 0.356 2.290 -1.992 1.00 98.75 87 ALA A C 1
ATOM 642 O O . ALA A 1 87 ? -0.380 1.636 -2.738 1.00 98.75 87 ALA A O 1
ATOM 643 N N . ALA A 1 88 ? -0.084 2.810 -0.839 1.00 98.56 88 ALA A N 1
ATOM 644 C CA . ALA A 1 88 ? -1.447 2.631 -0.342 1.00 98.56 88 ALA A CA 1
ATOM 645 C C . ALA A 1 88 ? -2.476 3.222 -1.316 1.00 98.56 88 ALA A C 1
ATOM 647 O O . ALA A 1 88 ? -3.431 2.541 -1.693 1.00 98.56 88 ALA A O 1
ATOM 648 N N . MET A 1 89 ? -2.248 4.446 -1.802 1.00 98.12 89 MET A N 1
ATOM 649 C CA . MET A 1 89 ? -3.138 5.112 -2.760 1.00 98.12 89 MET A CA 1
ATOM 650 C C . MET A 1 89 ? -3.254 4.349 -4.085 1.00 98.12 89 MET A C 1
ATOM 652 O O . MET A 1 89 ? -4.349 4.246 -4.640 1.00 98.12 89 MET A O 1
ATOM 656 N N . THR A 1 90 ? -2.160 3.745 -4.562 1.00 98.38 90 THR A N 1
ATOM 657 C CA . THR A 1 90 ? -2.181 2.876 -5.751 1.00 98.38 90 THR A CA 1
ATOM 658 C C . THR A 1 90 ? -3.116 1.679 -5.541 1.00 98.38 90 THR A C 1
ATOM 660 O O . THR A 1 90 ? -3.933 1.367 -6.408 1.00 98.38 90 THR A O 1
ATOM 663 N N . LEU A 1 91 ? -3.047 1.019 -4.380 1.00 98.44 91 LEU A N 1
ATOM 664 C CA . LEU A 1 91 ? -3.893 -0.139 -4.072 1.00 98.44 91 LEU A CA 1
ATOM 665 C C . LEU A 1 91 ? -5.362 0.237 -3.818 1.00 98.44 91 LEU A C 1
ATOM 667 O O . LEU A 1 91 ? -6.258 -0.514 -4.207 1.00 98.44 91 LEU A O 1
ATOM 671 N N . ILE A 1 92 ? -5.624 1.410 -3.235 1.00 97.62 92 ILE A N 1
ATOM 672 C CA . ILE A 1 92 ? -6.981 1.960 -3.088 1.00 97.62 92 ILE A CA 1
ATOM 673 C C . ILE A 1 92 ? -7.615 2.201 -4.465 1.00 97.62 92 ILE A C 1
ATOM 675 O O . ILE A 1 92 ? -8.780 1.859 -4.676 1.00 97.62 92 ILE A O 1
ATOM 679 N N . LEU A 1 93 ? -6.856 2.751 -5.417 1.00 96.81 93 LEU A N 1
ATOM 680 C CA . LEU A 1 93 ? -7.317 2.936 -6.796 1.00 96.81 93 LEU A CA 1
ATOM 681 C C . LEU A 1 93 ? -7.494 1.601 -7.533 1.00 96.81 93 LEU A C 1
ATOM 683 O O . LEU A 1 93 ? -8.451 1.448 -8.295 1.00 96.81 93 LEU A O 1
ATOM 687 N N . LEU A 1 94 ? -6.620 0.617 -7.296 1.00 96.62 94 LEU A N 1
ATOM 688 C CA . LEU A 1 94 ? -6.770 -0.725 -7.866 1.00 96.62 94 LEU A CA 1
ATOM 689 C C . LEU A 1 94 ? -8.095 -1.365 -7.440 1.00 96.62 94 LEU A C 1
ATOM 691 O O . LEU A 1 94 ? -8.818 -1.864 -8.299 1.00 96.62 94 LEU A O 1
ATOM 695 N N . ALA A 1 95 ? -8.443 -1.300 -6.150 1.00 95.50 95 ALA A N 1
ATOM 696 C CA . ALA A 1 95 ? -9.699 -1.851 -5.634 1.00 95.50 95 ALA A CA 1
ATOM 697 C C . ALA A 1 95 ? -10.948 -1.232 -6.289 1.00 95.50 95 ALA A C 1
ATOM 699 O O . ALA A 1 95 ? -11.969 -1.900 -6.411 1.00 95.50 95 ALA A O 1
ATOM 700 N N . GLN A 1 96 ? -10.869 0.028 -6.729 1.00 92.75 96 GLN A N 1
ATOM 701 C CA . GLN A 1 96 ? -11.952 0.701 -7.459 1.00 92.75 96 GLN A CA 1
ATOM 702 C C . GLN A 1 96 ? -11.996 0.323 -8.945 1.00 92.75 96 GLN A C 1
ATOM 704 O O . GLN A 1 96 ? -13.043 0.421 -9.584 1.00 92.75 96 GLN A O 1
ATOM 709 N N . THR A 1 97 ? -10.853 -0.066 -9.511 1.00 90.44 97 THR A N 1
ATOM 710 C CA . THR A 1 97 ? -10.696 -0.306 -10.952 1.00 90.44 97 THR A CA 1
ATOM 711 C C . THR A 1 97 ? -10.944 -1.770 -11.322 1.00 90.44 97 THR A C 1
ATOM 713 O O . THR A 1 97 ? -11.451 -2.049 -12.410 1.00 90.44 97 THR A O 1
ATOM 716 N N . ASP A 1 98 ? -10.618 -2.710 -10.431 1.00 88.69 98 ASP A N 1
ATOM 717 C CA . ASP A 1 98 ? -10.725 -4.150 -10.668 1.00 88.69 98 ASP A CA 1
ATOM 718 C C . ASP A 1 98 ? -11.591 -4.851 -9.611 1.00 88.69 98 ASP A C 1
ATOM 720 O O . ASP A 1 98 ? -11.124 -5.263 -8.550 1.00 88.69 98 ASP A O 1
ATOM 724 N N . ASN A 1 99 ? -12.863 -5.068 -9.955 1.00 81.19 99 ASN A N 1
ATOM 725 C CA . ASN A 1 99 ? -13.827 -5.777 -9.108 1.00 81.19 99 ASN A CA 1
ATOM 726 C C . ASN A 1 99 ? -13.574 -7.295 -9.006 1.00 81.19 99 ASN A C 1
ATOM 728 O O . ASN A 1 99 ? -14.329 -7.989 -8.325 1.00 81.19 99 ASN A O 1
ATOM 732 N N . THR A 1 100 ? -12.581 -7.836 -9.721 1.00 85.38 100 THR A N 1
ATOM 733 C CA . THR A 1 100 ? -12.211 -9.260 -9.647 1.00 85.38 100 THR A CA 1
ATOM 734 C C . THR A 1 100 ? -11.075 -9.529 -8.666 1.00 85.38 100 THR A C 1
ATOM 736 O O . THR A 1 100 ? -10.820 -10.690 -8.337 1.00 85.38 100 THR A O 1
ATOM 739 N N . ALA A 1 101 ? -10.413 -8.478 -8.179 1.00 82.75 101 ALA A N 1
ATOM 740 C CA . ALA A 1 101 ? -9.337 -8.605 -7.217 1.00 82.75 101 ALA A CA 1
ATOM 741 C C . ALA A 1 101 ? -9.846 -9.077 -5.843 1.00 82.75 101 ALA A C 1
ATOM 743 O O . ALA A 1 101 ? -10.971 -8.788 -5.431 1.00 82.75 101 ALA A O 1
ATOM 744 N N . ASP A 1 102 ? -8.993 -9.795 -5.111 1.00 93.44 102 ASP A N 1
ATOM 745 C CA . ASP A 1 102 ? -9.288 -10.202 -3.738 1.00 93.44 102 ASP A CA 1
ATOM 746 C C . ASP A 1 102 ? -9.292 -8.968 -2.821 1.00 93.44 102 ASP A C 1
ATOM 748 O O . ASP A 1 102 ? -8.243 -8.430 -2.449 1.00 93.44 102 ASP A O 1
ATOM 752 N N . ALA A 1 103 ? -10.497 -8.521 -2.461 1.00 94.69 103 ALA A N 1
ATOM 753 C CA . ALA A 1 103 ? -10.700 -7.354 -1.614 1.00 94.69 103 ALA A CA 1
ATOM 754 C C . ALA A 1 103 ? -10.019 -7.502 -0.246 1.00 94.69 103 ALA A C 1
ATOM 756 O O . ALA A 1 103 ? -9.417 -6.545 0.234 1.00 94.69 103 ALA A O 1
ATOM 757 N N . GLN A 1 104 ? -10.045 -8.692 0.368 1.00 97.44 104 GLN A N 1
ATOM 758 C CA . GLN A 1 104 ? -9.411 -8.905 1.671 1.00 97.44 104 GLN A CA 1
ATOM 759 C C . GLN A 1 104 ? -7.895 -8.730 1.563 1.00 97.44 104 GLN A C 1
ATOM 761 O O . GLN A 1 104 ? -7.288 -8.061 2.401 1.00 97.44 104 GLN A O 1
ATOM 766 N N . GLN A 1 105 ? -7.285 -9.298 0.521 1.00 97.31 105 GLN A N 1
ATOM 767 C CA . GLN A 1 105 ? -5.848 -9.168 0.290 1.00 97.31 105 GLN A CA 1
ATOM 768 C C . GLN A 1 105 ? -5.445 -7.707 0.052 1.00 97.31 105 GLN A C 1
ATOM 770 O O . GLN A 1 105 ? -4.451 -7.249 0.622 1.00 97.31 105 GLN A O 1
ATOM 775 N N . ILE A 1 106 ? -6.202 -6.971 -0.768 1.00 97.56 106 ILE A N 1
ATOM 776 C CA . ILE A 1 106 ? -5.920 -5.554 -1.020 1.00 97.56 106 ILE A CA 1
ATOM 777 C C . ILE A 1 106 ? -6.095 -4.736 0.260 1.00 97.56 106 ILE A C 1
ATOM 779 O O . ILE A 1 106 ? -5.195 -3.979 0.609 1.00 97.56 106 ILE A O 1
ATOM 783 N N . HIS A 1 107 ? -7.196 -4.910 0.990 1.00 98.50 107 HIS A N 1
ATOM 784 C CA . HIS A 1 107 ? -7.468 -4.151 2.212 1.00 98.50 107 HIS A CA 1
ATOM 785 C C . HIS A 1 107 ? -6.412 -4.397 3.293 1.00 98.50 107 HIS A C 1
ATOM 787 O O . HIS A 1 107 ? -5.990 -3.452 3.953 1.00 98.50 107 HIS A O 1
ATOM 793 N N . ASN A 1 108 ? -5.930 -5.636 3.431 1.00 98.75 108 ASN A N 1
ATOM 794 C CA . ASN A 1 108 ? -4.829 -5.956 4.340 1.00 98.75 108 ASN A CA 1
ATOM 795 C C . ASN A 1 108 ? -3.544 -5.205 3.963 1.00 98.75 108 ASN A C 1
ATOM 797 O O . ASN A 1 108 ? -2.867 -4.674 4.837 1.00 98.75 108 ASN A O 1
ATOM 801 N N . ARG A 1 109 ? -3.213 -5.137 2.667 1.00 98.62 109 ARG A N 1
ATOM 802 C CA . ARG A 1 109 ? -2.018 -4.421 2.193 1.00 98.62 109 ARG A CA 1
ATOM 803 C C . ARG A 1 109 ? -2.157 -2.910 2.312 1.00 98.62 109 ARG A C 1
ATOM 805 O O . ARG A 1 109 ? -1.207 -2.266 2.733 1.00 98.62 109 ARG A O 1
ATOM 812 N N . VAL A 1 110 ? -3.324 -2.353 1.981 1.00 98.75 110 VAL A N 1
ATOM 813 C CA . VAL A 1 110 ? -3.612 -0.928 2.194 1.00 98.75 110 VAL A CA 1
ATOM 814 C C . VAL A 1 110 ? -3.428 -0.580 3.668 1.00 98.75 110 VAL A C 1
ATOM 816 O O . VAL A 1 110 ? -2.724 0.376 3.967 1.00 98.75 110 VAL A O 1
ATOM 819 N N . TRP A 1 111 ? -3.998 -1.377 4.577 1.00 98.62 111 TRP A N 1
ATOM 820 C CA . TRP A 1 111 ? -3.856 -1.157 6.014 1.00 98.62 111 TRP A CA 1
ATOM 821 C C . TRP A 1 111 ? -2.391 -1.174 6.461 1.00 98.62 111 TRP A C 1
ATOM 823 O O . TRP A 1 111 ? -1.922 -0.185 7.013 1.00 98.62 111 TRP A O 1
ATOM 833 N N . SER A 1 112 ? -1.652 -2.234 6.119 1.00 98.56 112 SER A N 1
ATOM 834 C CA . SER A 1 112 ? -0.230 -2.367 6.463 1.00 98.56 112 SER A CA 1
ATOM 835 C C . SER A 1 112 ? 0.612 -1.190 5.958 1.00 98.56 112 SER A C 1
ATOM 837 O O . SER A 1 112 ? 1.468 -0.697 6.680 1.00 98.56 112 SER A O 1
ATOM 839 N N . LEU A 1 113 ? 0.363 -0.704 4.737 1.00 98.69 113 LEU A N 1
ATOM 840 C CA . LEU A 1 113 ? 1.076 0.457 4.197 1.00 98.69 113 LEU A CA 1
ATOM 841 C C . LEU A 1 113 ? 0.701 1.741 4.944 1.00 98.69 113 LEU A C 1
ATOM 843 O O . LEU A 1 113 ? 1.570 2.542 5.272 1.00 98.69 113 LEU A O 1
ATOM 847 N N . LEU A 1 114 ? -0.581 1.941 5.261 1.00 98.19 114 LEU A N 1
ATOM 848 C CA . LEU A 1 114 ? -1.032 3.112 6.016 1.00 98.19 114 LEU A CA 1
ATOM 849 C C . LEU A 1 114 ? -0.498 3.141 7.451 1.00 98.19 114 LEU A C 1
ATOM 851 O O . LEU A 1 114 ? -0.376 4.227 8.013 1.00 98.19 114 LEU A O 1
ATOM 855 N N . GLU A 1 115 ? -0.153 2.001 8.047 1.00 96.50 115 GLU A N 1
ATOM 856 C CA . GLU A 1 115 ? 0.534 1.943 9.345 1.00 96.50 115 GLU A CA 1
ATOM 857 C C . GLU A 1 115 ? 1.980 2.451 9.266 1.00 96.50 115 GLU A C 1
ATOM 859 O O . GLU A 1 115 ? 2.475 3.049 10.222 1.00 96.50 115 GLU A O 1
ATOM 864 N N . GLU A 1 116 ? 2.634 2.303 8.114 1.00 96.94 116 GLU A N 1
ATOM 865 C CA . GLU A 1 116 ? 4.011 2.755 7.886 1.00 96.94 116 GLU A CA 1
ATOM 866 C C . GLU A 1 116 ? 4.118 4.258 7.575 1.00 96.94 116 GLU A C 1
ATOM 868 O O . GLU A 1 116 ? 5.186 4.853 7.735 1.00 96.94 116 GLU A O 1
ATOM 873 N N . VAL A 1 117 ? 3.021 4.906 7.166 1.00 97.12 117 VAL A N 1
ATOM 874 C CA . VAL A 1 117 ? 3.008 6.339 6.823 1.00 97.12 117 VAL A CA 1
ATOM 875 C C . VAL A 1 117 ? 3.363 7.208 8.048 1.00 97.12 117 VAL A C 1
ATOM 877 O O . VAL A 1 117 ? 2.786 7.037 9.120 1.00 97.12 117 VAL A O 1
ATOM 880 N N . PRO A 1 118 ? 4.252 8.205 7.954 1.00 94.44 118 PRO A N 1
ATOM 881 C CA . PRO A 1 118 ? 4.481 9.165 9.037 1.00 94.44 118 PRO A CA 1
ATOM 882 C C . PRO A 1 118 ? 3.229 9.985 9.404 1.00 94.44 118 PRO A C 1
ATOM 884 O O . PRO A 1 118 ? 2.475 10.415 8.539 1.00 94.44 118 PRO A O 1
ATOM 887 N N . GLU A 1 119 ? 3.014 10.272 10.691 1.00 90.81 119 GLU A N 1
ATOM 888 C CA . GLU A 1 119 ? 1.797 10.967 11.165 1.00 90.81 119 GLU A CA 1
ATOM 889 C C . GLU A 1 119 ? 1.559 12.331 10.502 1.00 90.81 119 GLU A C 1
ATOM 891 O O . GLU A 1 119 ? 0.435 12.683 10.150 1.00 90.81 119 GLU A O 1
ATOM 896 N N . ASN A 1 120 ? 2.625 13.106 10.301 1.00 92.31 120 ASN A N 1
ATOM 897 C CA . ASN A 1 120 ? 2.542 14.402 9.635 1.00 92.31 120 ASN A CA 1
ATOM 898 C C . ASN A 1 120 ? 2.084 14.265 8.177 1.00 92.31 120 ASN A C 1
ATOM 900 O O . ASN A 1 120 ? 1.315 15.096 7.703 1.00 92.31 120 ASN A O 1
ATOM 904 N N . GLU A 1 121 ? 2.539 13.224 7.483 1.00 94.56 121 GLU A N 1
ATOM 905 C CA . GLU A 1 121 ? 2.151 12.944 6.104 1.00 94.56 121 GLU A CA 1
ATOM 906 C C . GLU A 1 121 ? 0.705 12.453 6.029 1.00 94.56 121 GLU A C 1
ATOM 908 O O . GLU A 1 121 ? -0.059 12.936 5.199 1.00 94.56 121 GLU A O 1
ATOM 913 N N . LEU A 1 122 ? 0.295 11.577 6.951 1.00 93.31 122 LEU A N 1
ATOM 914 C CA . LEU A 1 122 ? -1.088 11.116 7.051 1.00 93.31 122 LEU A CA 1
ATOM 915 C C . LEU A 1 122 ? -2.056 12.283 7.299 1.00 93.31 122 LEU A C 1
ATOM 917 O O . LEU A 1 122 ? -3.096 12.376 6.651 1.00 93.31 122 LEU A O 1
ATOM 921 N N . SER A 1 123 ? -1.691 13.202 8.198 1.00 90.12 123 SER A N 1
ATOM 922 C CA . SER A 1 123 ? -2.466 14.410 8.501 1.00 90.12 123 SER A CA 1
ATOM 923 C C . SER A 1 123 ? -2.617 15.322 7.277 1.00 90.12 123 SER A C 1
ATOM 925 O O . SER A 1 123 ? -3.732 15.740 6.953 1.00 90.12 123 SER A O 1
ATOM 927 N N . SER A 1 124 ? -1.519 15.583 6.558 1.00 92.00 124 SER A N 1
ATOM 928 C CA . SER A 1 124 ? -1.536 16.347 5.304 1.00 92.00 124 SER A CA 1
ATOM 929 C C . SER A 1 124 ? -2.386 15.670 4.228 1.00 92.00 124 SER A C 1
ATOM 931 O O . SER A 1 124 ? -3.262 16.313 3.652 1.00 92.00 124 SER A O 1
ATOM 933 N N . ALA A 1 125 ? -2.190 14.368 4.003 1.00 91.44 125 ALA A N 1
ATOM 934 C CA . ALA A 1 125 ? -2.947 13.603 3.020 1.00 91.44 125 ALA A CA 1
ATOM 935 C C . ALA A 1 125 ? -4.447 13.607 3.334 1.00 91.44 125 ALA A C 1
ATOM 937 O O . ALA A 1 125 ? -5.255 13.811 2.436 1.00 91.44 125 ALA A O 1
ATOM 938 N N . SER A 1 126 ? -4.834 13.447 4.602 1.00 89.44 126 SER A N 1
ATOM 939 C CA . SER A 1 126 ? -6.239 13.465 5.028 1.00 89.44 126 SER A CA 1
ATOM 940 C C . SER A 1 126 ? -6.912 14.822 4.766 1.00 89.44 126 SER A C 1
ATOM 942 O O . SER A 1 126 ? -8.071 14.874 4.357 1.00 89.44 126 SER A O 1
ATOM 944 N N . ALA A 1 127 ? -6.174 15.929 4.912 1.00 87.31 127 ALA A N 1
ATOM 945 C CA . ALA A 1 127 ? -6.674 17.271 4.610 1.00 87.31 127 ALA A CA 1
ATOM 946 C C . ALA A 1 127 ? -6.850 17.539 3.102 1.00 87.31 127 ALA A C 1
ATOM 948 O O . ALA A 1 127 ? -7.709 18.333 2.715 1.00 87.31 127 ALA A O 1
ATOM 949 N N . GLU A 1 128 ? -6.038 16.899 2.261 1.00 89.31 128 GLU A N 1
ATOM 950 C CA . GLU A 1 128 ? -6.030 17.086 0.804 1.00 89.31 128 GLU A CA 1
ATOM 951 C C . GLU A 1 128 ? -6.815 16.008 0.045 1.00 89.31 128 GLU A C 1
ATOM 953 O O . GLU A 1 128 ? -7.080 16.165 -1.148 1.00 89.31 128 GLU A O 1
ATOM 958 N N . ALA A 1 129 ? -7.192 14.918 0.717 1.00 87.88 129 ALA A N 1
ATOM 959 C CA . ALA A 1 129 ? -7.781 13.742 0.100 1.00 87.88 129 ALA A CA 1
ATOM 960 C C . ALA A 1 129 ? -9.059 14.063 -0.678 1.00 87.88 129 ALA A C 1
ATOM 962 O O . ALA A 1 129 ? -10.007 14.675 -0.176 1.00 87.88 129 ALA A O 1
ATOM 963 N N . ILE A 1 130 ? -9.111 13.554 -1.907 1.00 87.56 130 ILE A N 1
ATOM 964 C CA . ILE A 1 130 ? -10.271 13.629 -2.790 1.00 87.56 130 ILE A CA 1
ATOM 965 C C . ILE A 1 130 ? -10.743 12.203 -3.064 1.00 87.56 130 ILE A C 1
ATOM 967 O O . ILE A 1 130 ? -9.944 11.336 -3.407 1.00 87.56 130 ILE A O 1
ATOM 971 N N . GLY A 1 131 ? -12.051 11.977 -2.959 1.00 93.38 131 GLY A N 1
ATOM 972 C CA . GLY A 1 131 ? -12.665 10.671 -3.195 1.00 93.38 131 GLY A CA 1
ATOM 973 C C . GLY A 1 131 ? -13.012 9.949 -1.897 1.00 93.38 131 GLY A C 1
ATOM 974 O O . GLY A 1 131 ? -12.291 10.028 -0.904 1.00 93.38 131 GLY A O 1
ATOM 975 N N . TYR A 1 132 ? -14.149 9.260 -1.920 1.00 96.44 132 TYR A N 1
ATOM 976 C CA . TYR A 1 132 ? -14.757 8.645 -0.743 1.00 96.44 132 TYR A CA 1
ATOM 977 C C . TYR A 1 132 ? -13.862 7.553 -0.138 1.00 96.44 132 TYR A C 1
ATOM 979 O O . TYR A 1 132 ? -13.687 7.487 1.074 1.00 96.44 132 TYR A O 1
ATOM 987 N N . GLU A 1 133 ? -13.233 6.737 -0.980 1.00 96.31 133 GLU A N 1
ATOM 988 C CA . GLU A 1 133 ? -12.388 5.621 -0.561 1.00 96.31 133 GLU A CA 1
ATOM 989 C C . GLU A 1 133 ? -11.081 6.104 0.082 1.00 96.31 133 GLU A C 1
ATOM 991 O O . GLU A 1 133 ? -10.699 5.636 1.150 1.00 96.31 133 GLU A O 1
ATOM 996 N N . ALA A 1 134 ?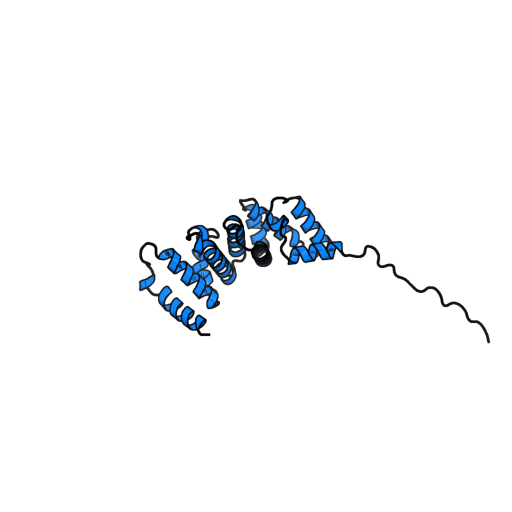 -10.393 7.072 -0.530 1.00 97.06 134 ALA A N 1
ATOM 997 C CA . ALA A 1 134 ? -9.152 7.604 0.035 1.00 97.06 134 ALA A CA 1
ATOM 998 C C . ALA A 1 134 ? -9.406 8.299 1.383 1.00 97.06 134 ALA A C 1
ATOM 1000 O O . ALA A 1 134 ? -8.688 8.048 2.349 1.00 97.06 134 ALA A O 1
ATOM 1001 N N . GLN A 1 135 ? -10.462 9.115 1.470 1.00 97.44 135 GLN A N 1
ATOM 1002 C CA . GLN A 1 135 ? -10.848 9.789 2.712 1.00 97.44 135 GLN A CA 1
ATOM 1003 C C . GLN A 1 135 ? -11.183 8.791 3.827 1.00 97.44 135 GLN A C 1
ATOM 1005 O O . GLN A 1 135 ? -10.687 8.939 4.942 1.00 97.44 135 GLN A O 1
ATOM 1010 N N . GLY A 1 136 ? -11.964 7.749 3.525 1.00 97.81 136 GLY A N 1
ATOM 1011 C CA . GLY A 1 136 ? -12.341 6.737 4.511 1.00 97.81 136 GLY A CA 1
ATOM 1012 C C . GLY A 1 136 ? -11.137 5.978 5.068 1.00 97.81 136 GLY A C 1
ATOM 1013 O O . GLY A 1 136 ? -11.022 5.821 6.284 1.00 97.81 136 GLY A O 1
ATOM 1014 N N . TRP A 1 137 ? -10.210 5.558 4.204 1.00 98.25 137 TRP A N 1
ATOM 1015 C CA . TRP A 1 137 ? -8.975 4.889 4.617 1.00 98.25 137 TRP A CA 1
ATOM 1016 C C . TRP A 1 137 ? -8.066 5.766 5.481 1.00 98.25 137 TRP A C 1
ATOM 1018 O O . TRP A 1 137 ? -7.562 5.302 6.505 1.00 98.25 137 TRP A O 1
ATOM 1028 N N . LEU A 1 138 ? -7.871 7.027 5.090 1.00 97.56 138 LEU A N 1
ATOM 1029 C CA . LEU A 1 138 ? -7.035 7.967 5.837 1.00 97.56 138 LEU A CA 1
ATOM 1030 C C . LEU A 1 138 ? -7.654 8.306 7.196 1.00 97.56 138 LEU A C 1
ATOM 1032 O O . LEU A 1 138 ? -6.940 8.329 8.195 1.00 97.56 138 LEU A O 1
ATOM 1036 N N . GLU A 1 139 ? -8.977 8.488 7.264 1.00 96.06 139 GLU A N 1
ATOM 1037 C CA . GLU A 1 139 ? -9.681 8.683 8.534 1.00 96.06 139 GLU A CA 1
ATOM 1038 C C . GLU A 1 139 ? -9.521 7.467 9.457 1.00 96.06 139 GLU A C 1
ATOM 1040 O O . GLU A 1 139 ? -9.204 7.635 10.635 1.00 96.06 139 GLU A O 1
ATOM 1045 N N . LEU A 1 140 ? -9.688 6.245 8.935 1.00 97.19 140 LEU A N 1
ATOM 1046 C CA . LEU A 1 140 ? -9.514 5.018 9.717 1.00 97.19 140 LEU A CA 1
ATOM 1047 C C . LEU A 1 140 ? -8.102 4.914 10.299 1.00 97.19 140 LEU A C 1
ATOM 1049 O O . LEU A 1 140 ? -7.943 4.634 11.489 1.00 97.19 140 LEU A O 1
ATOM 1053 N N . ALA A 1 141 ? -7.087 5.171 9.470 1.00 96.75 141 ALA A N 1
ATOM 1054 C CA . ALA A 1 141 ? -5.696 5.177 9.898 1.00 96.75 141 ALA A CA 1
ATOM 1055 C C . ALA A 1 141 ? -5.458 6.230 10.989 1.00 96.75 141 ALA A C 1
ATOM 1057 O O . ALA A 1 141 ? -4.902 5.905 12.035 1.00 96.75 141 ALA A O 1
ATOM 1058 N N . SER A 1 142 ? -5.939 7.463 10.808 1.00 94.06 142 SER A N 1
ATOM 1059 C CA . SER A 1 142 ? -5.787 8.525 11.810 1.00 94.06 142 SER A CA 1
ATOM 1060 C C . SER A 1 142 ? -6.492 8.198 13.132 1.00 94.06 142 SER A C 1
ATOM 1062 O O . SER A 1 142 ? -5.923 8.426 14.198 1.00 94.06 142 SER A O 1
ATOM 1064 N N . LEU A 1 143 ? -7.701 7.624 13.096 1.00 92.75 143 LEU A N 1
ATOM 1065 C CA . LEU A 1 143 ? -8.450 7.249 14.304 1.00 92.75 143 LEU A CA 1
ATOM 1066 C C . LEU A 1 143 ? -7.687 6.240 15.174 1.00 92.75 143 LEU A C 1
ATOM 1068 O O . LEU A 1 143 ? -7.724 6.325 16.405 1.00 92.75 143 LEU A O 1
ATOM 1072 N N . LEU A 1 144 ? -6.990 5.295 14.542 1.00 93.69 144 LEU A N 1
ATOM 1073 C CA . LEU A 1 144 ? -6.292 4.207 15.232 1.00 93.69 144 LEU A CA 1
ATOM 1074 C C . LEU A 1 144 ? -4.857 4.541 15.643 1.00 93.69 144 LEU A C 1
ATOM 1076 O O . LEU A 1 144 ? -4.222 3.746 16.328 1.00 93.69 144 LEU A O 1
ATOM 1080 N N . ARG A 1 145 ? -4.381 5.748 15.332 1.00 88.12 145 ARG A N 1
ATOM 1081 C CA . ARG A 1 145 ? -3.078 6.257 15.786 1.00 88.12 145 ARG A CA 1
ATOM 1082 C C . ARG A 1 145 ? -3.101 6.949 17.140 1.00 88.12 145 ARG A C 1
ATOM 1084 O O . ARG A 1 145 ? -2.073 7.454 17.585 1.00 88.12 145 ARG A O 1
ATOM 1091 N N . THR A 1 146 ? -4.251 6.958 17.810 1.00 79.94 146 THR A N 1
ATOM 1092 C CA . THR A 1 146 ? -4.391 7.541 19.147 1.00 79.94 146 THR A CA 1
ATOM 1093 C C . THR A 1 146 ? -3.419 6.854 20.120 1.00 79.94 146 THR A C 1
ATOM 1095 O O . THR A 1 146 ? -3.574 5.655 20.377 1.00 79.94 146 THR A O 1
ATOM 1098 N N . PRO A 1 147 ? -2.423 7.576 20.675 1.00 78.75 147 PRO A N 1
ATOM 1099 C CA . PRO A 1 147 ? -1.470 6.999 21.616 1.00 78.75 147 PRO A CA 1
ATOM 1100 C C . PRO A 1 147 ? -2.184 6.400 22.831 1.00 78.75 147 PRO A C 1
ATOM 1102 O O . PRO A 1 147 ? -3.189 6.939 23.290 1.00 78.75 147 PRO A O 1
ATOM 1105 N N . ASP A 1 148 ? -1.656 5.292 23.352 1.00 83.75 148 ASP A N 1
ATOM 1106 C CA . ASP A 1 148 ? -2.154 4.598 24.550 1.00 83.75 148 ASP A CA 1
ATOM 1107 C C . ASP A 1 148 ? -3.588 4.026 24.462 1.00 83.75 148 ASP A C 1
ATOM 1109 O O . ASP A 1 148 ? -4.096 3.487 25.452 1.00 83.75 148 ASP A O 1
ATOM 1113 N N . ALA A 1 149 ? -4.237 4.065 23.290 1.00 87.62 149 ALA A N 1
ATOM 1114 C CA . ALA A 1 149 ? -5.555 3.467 23.096 1.00 87.62 149 ALA A CA 1
ATOM 1115 C C . ALA A 1 149 ? -5.493 1.940 23.269 1.00 87.62 149 ALA A C 1
ATOM 1117 O O . ALA A 1 149 ? -4.844 1.224 22.503 1.00 87.62 149 ALA A O 1
ATOM 1118 N N . GLY A 1 150 ? -6.199 1.417 24.274 1.00 91.94 150 GLY A N 1
ATOM 1119 C CA . GLY A 1 150 ? -6.326 -0.026 24.488 1.00 91.94 150 GLY A CA 1
ATOM 1120 C C . GLY A 1 150 ? -7.224 -0.703 23.444 1.00 91.94 150 GLY A C 1
ATOM 1121 O O . GLY A 1 150 ? -8.031 -0.046 22.789 1.00 91.94 150 GLY A O 1
ATOM 1122 N N . ILE A 1 151 ? -7.154 -2.038 23.346 1.00 92.06 151 ILE A N 1
ATOM 1123 C CA . ILE A 1 151 ? -7.948 -2.852 22.395 1.00 92.06 151 ILE A CA 1
ATOM 1124 C C . ILE A 1 151 ? -9.448 -2.509 22.437 1.00 92.06 151 ILE A C 1
ATOM 1126 O O . ILE A 1 151 ? -10.088 -2.414 21.395 1.00 92.06 151 ILE A O 1
ATOM 1130 N N . ASP A 1 152 ? -10.012 -2.271 23.624 1.00 92.12 152 ASP A N 1
ATOM 1131 C CA . ASP A 1 152 ? -11.436 -1.948 23.780 1.00 92.12 152 ASP A CA 1
ATOM 1132 C C . ASP A 1 152 ? -11.800 -0.605 23.124 1.00 92.12 152 ASP A C 1
ATOM 1134 O O . ASP A 1 152 ? -12.872 -0.457 22.534 1.00 92.12 152 ASP A O 1
ATOM 1138 N N . GLU A 1 153 ? -10.914 0.386 23.238 1.00 94.19 153 GLU A N 1
ATOM 1139 C CA . GLU A 1 153 ? -11.086 1.699 22.623 1.00 94.19 153 GLU A CA 1
ATOM 1140 C C . GLU A 1 153 ? -10.902 1.621 21.112 1.00 94.19 153 GLU A C 1
ATOM 1142 O O . GLU A 1 153 ? -11.786 2.067 20.386 1.00 94.19 153 GLU A O 1
ATOM 1147 N N . GLN A 1 154 ? -9.847 0.950 20.643 1.00 95.19 154 GLN A N 1
ATOM 1148 C CA . GLN A 1 154 ? -9.626 0.712 19.216 1.00 95.19 154 GLN A CA 1
ATOM 1149 C C . GLN A 1 154 ? -10.815 -0.019 18.576 1.00 95.19 154 GLN A C 1
ATOM 1151 O O . GLN A 1 154 ? -11.329 0.417 17.550 1.00 95.19 154 GLN A O 1
ATOM 1156 N N . GLY A 1 155 ? -11.342 -1.066 19.220 1.00 95.81 155 GLY A N 1
ATOM 1157 C CA . GLY A 1 155 ? -12.526 -1.782 18.741 1.00 95.81 155 GLY A CA 1
ATOM 1158 C C . GLY A 1 155 ? -13.782 -0.904 18.673 1.00 95.81 155 GLY A C 1
ATOM 1159 O O . GLY A 1 155 ? -14.578 -1.030 17.741 1.00 95.81 155 GLY A O 1
ATOM 1160 N N . ARG A 1 156 ? -13.972 0.024 19.625 1.00 95.19 156 ARG A N 1
ATOM 1161 C CA . ARG A 1 156 ? -15.051 1.027 19.543 1.00 95.19 156 ARG A CA 1
ATOM 1162 C C . ARG A 1 156 ? -14.827 2.008 18.393 1.00 95.19 156 ARG A C 1
ATOM 1164 O O . ARG A 1 156 ? -15.795 2.298 17.694 1.00 95.19 156 ARG A O 1
ATOM 1171 N N . SER A 1 157 ? -13.598 2.477 18.184 1.00 96.88 157 SER A N 1
ATOM 1172 C CA . SER A 1 157 ? -13.248 3.376 17.079 1.00 96.88 157 SER A CA 1
ATOM 1173 C C . SER A 1 157 ? -13.476 2.718 15.718 1.00 96.88 157 SER A C 1
ATOM 1175 O O . SER A 1 157 ? -14.109 3.334 14.868 1.00 96.88 157 SER A O 1
ATOM 1177 N N . ILE A 1 158 ? -13.086 1.449 15.541 1.00 97.75 158 ILE A N 1
ATOM 1178 C CA . ILE A 1 158 ? -13.332 0.674 14.308 1.00 97.75 158 ILE A CA 1
ATOM 1179 C C . ILE A 1 158 ? -14.832 0.593 14.012 1.00 97.75 158 ILE A C 1
ATOM 1181 O O . ILE A 1 158 ? -15.266 0.955 12.921 1.00 97.75 158 ILE A O 1
ATOM 1185 N N . ARG A 1 159 ? -15.651 0.181 14.991 1.00 96.94 159 ARG A N 1
ATOM 1186 C CA . ARG A 1 159 ? -17.113 0.107 14.805 1.00 96.94 159 ARG A CA 1
ATOM 1187 C C . ARG A 1 159 ? -17.737 1.477 14.547 1.00 96.94 159 ARG A C 1
ATOM 1189 O O . ARG A 1 159 ? -18.641 1.595 13.725 1.00 96.94 159 ARG A O 1
ATOM 1196 N N . GLY A 1 160 ? -17.275 2.510 15.253 1.00 97.88 160 GLY A N 1
ATOM 1197 C CA . GLY A 1 160 ? -17.705 3.890 15.033 1.00 97.88 160 GLY A CA 1
ATOM 1198 C C . GLY A 1 160 ? -17.418 4.346 13.605 1.00 97.88 160 GLY A C 1
ATOM 1199 O O . GLY A 1 160 ? -18.313 4.850 12.931 1.00 97.88 160 GLY A O 1
ATOM 1200 N N . TRP A 1 161 ? -16.208 4.077 13.118 1.00 98.31 161 TRP A N 1
ATOM 1201 C CA . TRP A 1 161 ? -15.808 4.359 11.747 1.00 98.31 161 TRP A CA 1
ATOM 1202 C C . TRP A 1 161 ? -16.653 3.578 10.728 1.00 98.31 161 TRP A C 1
ATOM 1204 O O . TRP A 1 161 ? -17.206 4.193 9.822 1.00 98.31 161 TRP A O 1
ATOM 1214 N N . GLN A 1 162 ? -16.879 2.270 10.910 1.00 98.44 162 GLN A N 1
ATOM 1215 C CA . GLN A 1 162 ? -17.750 1.488 10.013 1.00 98.44 162 GLN A CA 1
ATOM 1216 C C . GLN A 1 162 ? -19.180 2.049 9.935 1.00 98.44 162 GLN A C 1
ATOM 1218 O O . GLN A 1 162 ? -19.782 2.053 8.864 1.00 98.44 162 GLN A O 1
ATOM 1223 N N . ASN A 1 163 ? -19.719 2.552 11.053 1.00 97.94 163 ASN A N 1
ATOM 1224 C CA . ASN A 1 163 ? -21.042 3.183 11.090 1.00 97.94 163 ASN A CA 1
ATOM 1225 C C . ASN A 1 163 ? -21.079 4.537 10.363 1.00 97.94 163 ASN A C 1
ATOM 1227 O O . ASN A 1 163 ? -22.114 4.890 9.796 1.00 97.94 163 ASN A O 1
ATOM 1231 N N . ASN A 1 164 ? -19.974 5.288 10.376 1.00 97.88 164 ASN A N 1
ATOM 1232 C CA . ASN A 1 164 ? -19.839 6.559 9.658 1.00 97.88 164 ASN A CA 1
ATOM 1233 C C . ASN A 1 164 ? -19.569 6.352 8.157 1.00 97.88 164 ASN A C 1
ATOM 1235 O O . ASN A 1 164 ? -19.978 7.172 7.336 1.00 97.88 164 ASN A O 1
ATOM 1239 N N . TRP A 1 165 ? -18.946 5.227 7.797 1.00 98.19 165 TRP A N 1
ATOM 1240 C CA . TRP A 1 165 ? -18.547 4.866 6.437 1.00 98.19 165 TRP A CA 1
ATOM 1241 C C . TRP A 1 165 ? -19.240 3.587 5.930 1.00 98.19 165 TRP A C 1
ATOM 1243 O O . TRP A 1 165 ? -18.572 2.685 5.425 1.00 98.19 165 TRP A O 1
ATOM 1253 N N . PRO A 1 166 ? -20.583 3.468 5.999 1.00 97.62 166 PRO A N 1
ATOM 1254 C CA . PRO A 1 166 ? -21.266 2.201 5.733 1.00 97.62 166 PRO A CA 1
ATOM 1255 C C . PRO A 1 166 ? -21.126 1.724 4.280 1.00 97.62 166 PRO A C 1
ATOM 1257 O O . PRO A 1 166 ? -21.280 0.538 4.010 1.00 97.62 166 PRO A O 1
ATOM 1260 N N . GLY A 1 167 ? -20.844 2.623 3.332 1.00 97.06 167 GLY A N 1
ATOM 1261 C CA . GLY A 1 167 ? -20.621 2.283 1.925 1.00 97.06 167 GLY A CA 1
ATOM 1262 C C . GLY A 1 167 ? -19.166 1.966 1.576 1.00 97.06 167 GLY A C 1
ATOM 1263 O O . GLY A 1 167 ? -18.893 1.587 0.441 1.00 97.06 167 GLY A O 1
ATOM 1264 N N . HIS A 1 168 ? -18.226 2.142 2.506 1.00 98.25 168 HIS A N 1
ATOM 1265 C CA . HIS A 1 168 ? -16.805 2.016 2.211 1.00 98.25 168 HIS A CA 1
ATOM 1266 C C . HIS A 1 168 ? -16.393 0.541 2.068 1.00 98.25 168 HIS A C 1
ATOM 1268 O O . HIS A 1 168 ? -16.785 -0.274 2.910 1.00 98.25 168 HIS A O 1
ATOM 1274 N N . PRO A 1 169 ? -15.561 0.164 1.074 1.00 96.88 169 PRO A N 1
ATOM 1275 C CA . PRO A 1 169 ? -15.148 -1.229 0.871 1.00 96.88 169 PRO A CA 1
ATOM 1276 C C . PRO A 1 169 ? -14.541 -1.865 2.125 1.00 96.88 169 PRO A C 1
ATOM 1278 O O . PRO A 1 169 ? -14.905 -2.978 2.499 1.00 96.88 169 PRO A O 1
ATOM 1281 N N . ALA A 1 170 ? -13.687 -1.126 2.836 1.00 97.69 170 ALA A N 1
ATOM 1282 C CA . ALA A 1 170 ? -13.080 -1.597 4.080 1.00 97.69 170 ALA A CA 1
ATOM 1283 C C . ALA A 1 170 ? -14.049 -1.657 5.272 1.00 97.69 170 ALA A C 1
ATOM 1285 O O . ALA A 1 170 ? -13.765 -2.337 6.249 1.00 97.69 170 ALA A O 1
ATOM 1286 N N . ALA A 1 171 ? -15.208 -0.993 5.208 1.00 98.06 171 ALA A N 1
ATOM 1287 C CA . ALA A 1 171 ? -16.252 -1.179 6.214 1.00 98.06 171 ALA A CA 1
ATOM 1288 C C . ALA A 1 171 ? -17.025 -2.484 5.988 1.00 98.06 171 ALA A C 1
ATOM 1290 O O . ALA A 1 171 ? -17.451 -3.112 6.956 1.00 98.06 171 ALA A O 1
ATOM 1291 N N . GLN A 1 172 ? -17.165 -2.906 4.728 1.00 96.62 172 GLN A N 1
ATOM 1292 C CA . GLN A 1 172 ? -17.792 -4.174 4.345 1.00 96.62 172 GLN A CA 1
ATOM 1293 C C . GLN A 1 172 ? -16.852 -5.368 4.554 1.00 96.62 172 GLN A C 1
ATOM 1295 O O . GLN A 1 172 ? -17.271 -6.418 5.038 1.00 96.62 172 GLN A O 1
ATOM 1300 N N . VAL A 1 173 ? -15.573 -5.199 4.215 1.00 97.00 173 VAL A N 1
ATOM 1301 C CA . VAL A 1 173 ? -14.517 -6.204 4.369 1.00 97.00 173 VAL A CA 1
ATOM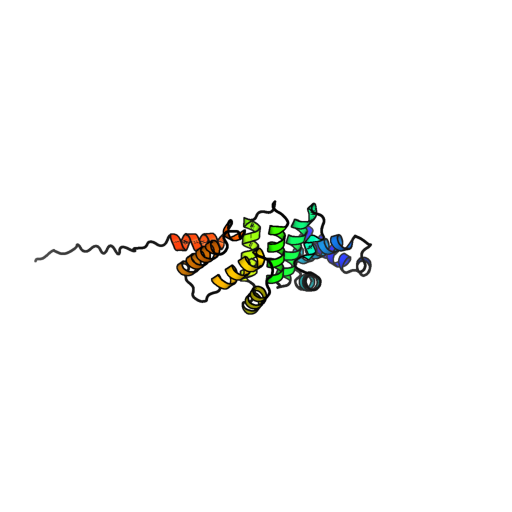 1302 C C . VAL A 1 173 ? -13.361 -5.562 5.131 1.00 97.00 173 VAL A C 1
ATOM 1304 O O . VAL A 1 173 ? -12.472 -4.965 4.529 1.00 97.00 173 VAL A O 1
ATOM 1307 N N . LEU A 1 174 ? -13.387 -5.645 6.463 1.00 97.75 174 LEU A N 1
ATOM 1308 C CA . LEU A 1 174 ? -12.320 -5.088 7.298 1.00 97.75 174 LEU A CA 1
ATOM 1309 C C . LEU A 1 174 ? -10.972 -5.765 7.009 1.00 97.75 174 LEU A C 1
ATOM 1311 O O . LEU A 1 174 ? -10.939 -6.982 6.804 1.00 97.75 174 LEU A O 1
ATOM 1315 N N . PRO A 1 175 ? -9.847 -5.028 7.083 1.00 98.50 175 PRO A N 1
ATOM 1316 C CA . PRO A 1 175 ? -8.533 -5.642 7.223 1.00 98.50 175 PRO A CA 1
ATOM 1317 C C . PRO A 1 175 ? -8.534 -6.677 8.349 1.00 98.50 175 PRO A C 1
ATOM 1319 O O . PRO A 1 175 ? -9.126 -6.454 9.407 1.00 98.50 175 PRO A O 1
ATOM 1322 N N . SER A 1 176 ? -7.870 -7.810 8.135 1.00 98.50 176 SER A N 1
ATOM 1323 C CA . SER A 1 176 ? -7.916 -8.953 9.055 1.00 98.50 176 SER A CA 1
ATOM 1324 C C . SER A 1 176 ? -7.422 -8.593 10.460 1.00 98.50 176 SER A C 1
ATOM 1326 O O . SER A 1 176 ? -7.964 -9.080 11.449 1.00 98.50 176 SER A O 1
ATOM 1328 N N . GLU A 1 177 ? -6.438 -7.700 10.560 1.00 97.25 177 GLU A N 1
ATOM 1329 C CA . GLU A 1 177 ? -5.967 -7.161 11.836 1.00 97.25 177 GLU A CA 1
ATOM 1330 C C . GLU A 1 177 ? -7.052 -6.363 12.569 1.00 97.25 177 GLU A C 1
ATOM 1332 O O . GLU A 1 177 ? -7.334 -6.621 13.739 1.00 97.25 177 GLU A O 1
ATOM 1337 N N . LEU A 1 178 ? -7.744 -5.464 11.867 1.00 97.81 178 LEU A N 1
ATOM 1338 C CA . LEU A 1 178 ? -8.831 -4.673 12.444 1.00 97.81 178 LEU A CA 1
ATOM 1339 C C . LEU A 1 178 ? -10.028 -5.543 12.836 1.00 97.81 178 LEU A C 1
ATOM 1341 O O . LEU A 1 178 ? -10.655 -5.316 13.872 1.00 97.81 178 LEU A O 1
ATOM 1345 N N . GLN A 1 179 ? -10.317 -6.585 12.054 1.00 97.38 179 GLN A N 1
ATOM 1346 C CA . GLN A 1 179 ? -11.324 -7.583 12.407 1.00 97.38 179 GLN A CA 1
ATOM 1347 C C . GLN A 1 179 ? -10.959 -8.320 13.705 1.00 97.38 179 GLN A C 1
ATOM 1349 O O . GLN A 1 179 ? -11.825 -8.533 14.561 1.00 97.38 179 GLN A O 1
ATOM 1354 N N . LEU A 1 180 ? -9.684 -8.683 13.880 1.00 95.81 180 LEU A N 1
ATOM 1355 C CA . LEU A 1 180 ? -9.195 -9.309 15.106 1.00 95.81 180 LEU A CA 1
ATOM 1356 C C . LEU A 1 180 ? -9.325 -8.360 16.305 1.00 95.81 180 LEU A C 1
ATOM 1358 O O . LEU A 1 180 ? -9.858 -8.771 17.336 1.00 95.81 180 LEU A O 1
ATOM 1362 N N . ILE A 1 181 ? -8.915 -7.095 16.167 1.00 95.25 181 ILE A N 1
ATOM 1363 C CA . ILE A 1 181 ? -9.049 -6.074 17.220 1.00 95.25 181 ILE A CA 1
ATOM 1364 C C . ILE A 1 181 ? -10.519 -5.904 17.627 1.00 95.25 181 ILE A C 1
ATOM 1366 O O . ILE A 1 181 ? -10.839 -5.963 18.818 1.00 95.25 181 ILE A O 1
ATOM 1370 N N . ALA A 1 182 ? -11.425 -5.755 16.656 1.00 93.75 182 ALA A N 1
ATOM 1371 C CA . ALA A 1 182 ? -12.858 -5.615 16.914 1.00 93.75 182 ALA A CA 1
ATOM 1372 C C . ALA A 1 182 ? -13.436 -6.837 17.653 1.00 93.75 182 ALA A C 1
ATOM 1374 O O . ALA A 1 182 ? -14.166 -6.672 18.632 1.00 93.75 182 ALA A O 1
ATOM 1375 N N . THR A 1 183 ? -13.043 -8.049 17.244 1.00 93.38 183 THR A N 1
ATOM 1376 C CA . THR A 1 183 ? -13.475 -9.311 17.872 1.00 93.38 183 THR A CA 1
ATOM 1377 C C . THR A 1 183 ? -12.961 -9.435 19.308 1.00 93.38 183 THR A C 1
ATOM 1379 O O . THR A 1 183 ? -13.712 -9.786 20.221 1.00 93.38 183 THR A O 1
ATOM 1382 N N . LEU A 1 184 ? -11.683 -9.123 19.542 1.00 92.25 184 LEU A N 1
ATOM 1383 C CA . LEU A 1 184 ? -11.085 -9.189 20.876 1.00 92.25 184 LEU A CA 1
ATOM 1384 C C . LEU A 1 184 ? -11.752 -8.198 21.836 1.00 92.25 184 LEU A C 1
ATOM 1386 O O . LEU A 1 184 ? -12.072 -8.578 22.964 1.00 92.25 184 LEU A O 1
ATOM 1390 N N . ALA A 1 185 ? -12.034 -6.978 21.369 1.00 91.31 185 ALA A N 1
ATOM 1391 C CA . ALA A 1 185 ? -12.744 -5.954 22.134 1.00 91.31 185 ALA A CA 1
ATOM 1392 C C . ALA A 1 185 ? -14.168 -6.379 22.549 1.00 91.31 185 ALA A C 1
ATOM 1394 O O . ALA A 1 185 ? -14.661 -5.934 23.583 1.00 91.31 185 ALA A O 1
ATOM 1395 N N . GLU A 1 186 ? -14.836 -7.232 21.767 1.00 87.19 186 GLU A N 1
ATOM 1396 C CA . GLU A 1 186 ? -16.174 -7.768 22.082 1.00 87.19 186 GLU A CA 1
ATOM 1397 C C . GLU A 1 186 ? -16.125 -8.962 23.037 1.00 87.19 186 GLU A C 1
ATOM 1399 O O . GLU A 1 186 ? -17.039 -9.171 23.831 1.00 87.19 186 GLU A O 1
ATOM 1404 N N . SER A 1 187 ? -15.046 -9.741 22.982 1.00 79.81 187 SER A N 1
ATOM 1405 C CA . SER A 1 187 ? -14.896 -10.985 23.744 1.00 79.81 187 SER A CA 1
ATOM 1406 C C . SER A 1 187 ? -14.480 -10.803 25.212 1.00 79.81 187 SER A C 1
ATOM 1408 O O . SER A 1 187 ? -14.346 -11.795 25.936 1.00 79.81 187 SER A O 1
ATOM 1410 N N . ARG A 1 188 ? -14.271 -9.566 25.689 1.00 66.19 188 ARG A N 1
ATOM 1411 C CA . ARG A 1 188 ? -13.896 -9.329 27.089 1.00 66.19 188 ARG A CA 1
ATOM 1412 C C . ARG A 1 188 ? -15.019 -9.776 28.035 1.00 66.19 188 ARG A C 1
ATOM 1414 O O . ARG A 1 188 ? -16.134 -9.264 27.947 1.00 66.19 188 ARG A O 1
ATOM 1421 N N . PRO A 1 189 ? -14.742 -10.669 29.000 1.00 57.47 189 PRO A N 1
ATOM 1422 C CA . PRO A 1 189 ? -15.727 -11.019 30.008 1.00 57.47 189 PRO A CA 1
ATOM 1423 C C . PRO A 1 189 ? -16.007 -9.800 30.895 1.00 57.47 189 PRO A C 1
ATOM 1425 O O . PRO A 1 189 ? -15.108 -9.288 31.558 1.00 57.47 189 PRO A O 1
ATOM 1428 N N . GLU A 1 190 ? -17.269 -9.371 30.965 1.00 56.31 190 GLU A N 1
ATOM 1429 C CA . GLU A 1 190 ? -17.707 -8.250 31.817 1.00 56.31 190 GLU A CA 1
ATOM 1430 C C . GLU A 1 190 ? -17.479 -8.495 33.323 1.00 56.31 190 GLU A C 1
ATOM 1432 O O . GLU A 1 190 ? -17.597 -7.577 34.135 1.00 56.31 190 GLU A O 1
ATOM 1437 N N . LYS A 1 191 ? -17.164 -9.732 33.732 1.00 50.06 191 LYS A N 1
ATOM 1438 C CA . LYS A 1 191 ? -16.935 -10.109 35.131 1.00 50.06 191 LYS A CA 1
ATOM 1439 C C . LYS A 1 191 ? -15.864 -11.189 35.244 1.00 50.06 191 LYS A C 1
ATOM 1441 O O . LYS A 1 191 ? -16.123 -12.355 34.962 1.00 50.06 191 LYS A O 1
ATOM 1446 N N . ILE A 1 192 ? -14.702 -10.836 35.791 1.00 53.41 192 ILE A N 1
ATOM 1447 C CA . ILE A 1 192 ? -13.919 -11.808 36.560 1.00 53.41 192 ILE A CA 1
ATOM 1448 C C . ILE A 1 192 ? -14.649 -11.937 37.898 1.00 53.41 192 ILE A C 1
ATOM 1450 O O . ILE A 1 192 ? -14.451 -11.132 38.807 1.00 53.41 192 ILE A O 1
ATOM 1454 N N . ALA A 1 193 ? -15.556 -12.906 38.014 1.00 55.69 193 ALA A N 1
ATOM 1455 C CA . ALA A 1 193 ? -16.023 -13.324 39.327 1.00 55.69 193 ALA A CA 1
ATOM 1456 C C . ALA A 1 193 ? -14.818 -13.941 40.044 1.00 55.69 193 ALA A C 1
ATOM 1458 O O . ALA A 1 193 ? -14.424 -15.071 39.760 1.00 55.69 193 ALA A O 1
ATOM 1459 N N . LEU A 1 194 ? -14.190 -13.173 40.934 1.00 49.84 194 LEU A N 1
ATOM 1460 C CA . LEU A 1 194 ? -13.197 -13.700 41.855 1.00 49.84 194 LEU A CA 1
ATOM 1461 C C . LEU A 1 194 ? -13.929 -14.646 42.814 1.00 49.84 194 LEU A C 1
ATOM 1463 O O . LEU A 1 194 ? -14.502 -14.216 43.814 1.00 49.84 194 LE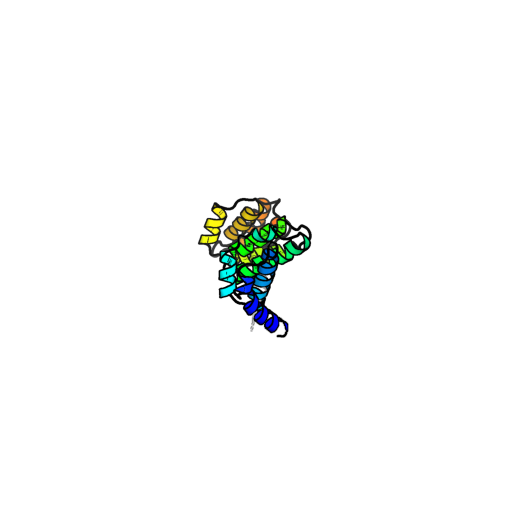U A O 1
ATOM 1467 N N . VAL A 1 195 ? -13.951 -15.936 42.489 1.00 56.72 195 VAL A N 1
ATOM 1468 C CA . VAL A 1 195 ? -14.420 -16.970 43.411 1.00 56.72 195 VAL A CA 1
ATOM 1469 C C . VAL A 1 195 ? -13.303 -17.190 44.428 1.00 56.72 195 VAL A C 1
ATOM 1471 O O . VAL A 1 195 ? -12.393 -17.984 44.211 1.00 56.72 195 VAL A O 1
ATOM 1474 N N . LEU A 1 196 ? -13.335 -16.435 45.527 1.00 57.31 196 LEU A N 1
ATOM 1475 C CA . LEU A 1 196 ? -12.580 -16.788 46.726 1.00 57.31 196 LEU A CA 1
ATOM 1476 C C . LEU A 1 196 ? -13.320 -17.944 47.414 1.00 57.31 196 LEU A C 1
ATOM 1478 O O . LEU A 1 196 ? -14.471 -17.746 47.811 1.00 57.31 196 LEU A O 1
ATOM 1482 N N . PRO A 1 197 ? -12.711 -19.131 47.592 1.00 52.28 197 PRO A N 1
ATOM 1483 C CA . PRO A 1 197 ? -13.268 -20.125 48.494 1.00 52.28 197 PRO A CA 1
ATOM 1484 C C . PRO A 1 197 ? -13.186 -19.581 49.926 1.00 52.28 197 PRO A C 1
ATOM 1486 O O . PRO A 1 197 ? -12.128 -19.575 50.552 1.00 52.28 197 PRO A O 1
ATOM 1489 N N . LEU A 1 198 ? -14.316 -19.095 50.437 1.00 57.91 198 LEU A N 1
ATOM 1490 C CA . LEU A 1 198 ? -14.516 -18.757 51.842 1.00 57.91 198 LEU A CA 1
ATOM 1491 C C . LEU A 1 198 ? -15.199 -19.928 52.545 1.00 57.91 198 LEU A C 1
ATOM 1493 O O . LEU A 1 198 ? -16.326 -19.793 52.988 1.00 57.91 198 LEU A O 1
ATOM 1497 N N . GLU A 1 199 ? -14.529 -21.069 52.676 1.00 57.47 199 GLU A N 1
ATOM 1498 C CA . GLU A 1 199 ? -14.935 -22.046 53.690 1.00 57.47 199 GLU A CA 1
ATOM 1499 C C . GLU A 1 199 ? -13.783 -22.971 54.070 1.00 57.47 199 GLU A C 1
ATOM 1501 O O . GLU A 1 199 ? -13.354 -23.850 53.328 1.00 57.47 199 GLU A O 1
ATOM 1506 N N . GLY A 1 200 ? -13.291 -22.728 55.282 1.00 43.25 200 GLY A N 1
ATOM 1507 C CA . GLY A 1 200 ? -12.315 -23.542 55.989 1.00 43.25 200 GLY A CA 1
ATOM 1508 C C . GLY A 1 200 ? -12.092 -23.069 57.429 1.00 43.25 200 GLY A C 1
ATOM 1509 O O . GLY A 1 200 ? -10.974 -23.133 57.921 1.00 43.25 200 GLY A O 1
ATOM 1510 N N . GLN A 1 201 ? -13.126 -22.556 58.107 1.00 56.50 201 GLN A N 1
ATOM 1511 C CA . GLN A 1 201 ? -13.212 -22.555 59.577 1.00 56.50 201 GLN A CA 1
ATOM 1512 C C . GLN A 1 201 ? -13.998 -23.839 59.905 1.00 56.50 201 GLN A C 1
ATOM 1514 O O . GLN A 1 201 ? -15.032 -24.062 59.291 1.00 56.50 201 GLN A O 1
ATOM 1519 N N . ILE A 1 202 ? -13.576 -24.793 60.737 1.00 52.94 202 ILE A N 1
ATOM 1520 C CA . ILE A 1 202 ? -13.171 -24.719 62.145 1.00 52.94 202 ILE A CA 1
ATOM 1521 C C . ILE A 1 202 ? -12.591 -26.084 62.571 1.00 52.94 202 ILE A C 1
ATOM 1523 O O . ILE A 1 202 ? -13.099 -27.126 62.167 1.00 52.94 202 ILE A O 1
ATOM 1527 N N . GLY A 1 203 ? -11.613 -26.081 63.480 1.00 44.09 203 GLY A N 1
ATOM 1528 C CA . GLY A 1 203 ? -11.199 -27.261 64.246 1.00 44.09 203 GLY A CA 1
ATOM 1529 C C . GLY A 1 203 ? -10.438 -26.852 65.508 1.00 44.09 203 GLY A C 1
ATOM 1530 O O . GLY A 1 203 ? -9.249 -26.564 65.449 1.00 44.09 203 GLY A O 1
ATOM 1531 N N . ARG A 1 204 ? -11.150 -26.755 66.637 1.00 49.22 204 ARG A N 1
ATOM 1532 C CA . ARG A 1 204 ? -10.613 -26.513 67.992 1.00 49.22 204 ARG A CA 1
ATOM 1533 C C . ARG A 1 204 ? -10.197 -27.831 68.671 1.00 49.22 204 ARG A C 1
ATOM 1535 O O . ARG A 1 204 ? -10.808 -28.855 68.391 1.00 49.22 204 ARG A O 1
ATOM 1542 N N . ALA A 1 205 ? -9.331 -27.691 69.685 1.00 40.78 205 ALA A N 1
ATOM 1543 C CA . ALA A 1 205 ? -8.942 -28.648 70.742 1.00 40.78 205 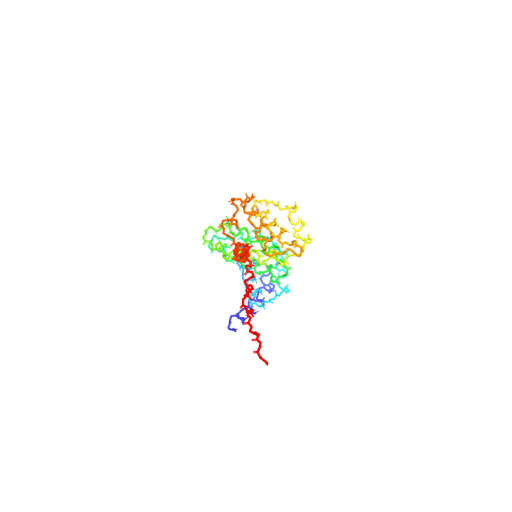ALA A CA 1
ATOM 1544 C C . ALA A 1 205 ? -8.008 -29.787 70.275 1.00 40.78 205 ALA A C 1
ATOM 1546 O O . ALA A 1 205 ? -8.254 -30.420 69.259 1.00 40.78 205 ALA A O 1
ATOM 1547 N N . SER A 1 206 ? -6.899 -30.094 70.954 1.00 46.62 206 SER A N 1
ATOM 1548 C CA . SER A 1 206 ? -6.658 -30.160 72.408 1.00 46.62 206 SER A CA 1
ATOM 1549 C C . SER A 1 206 ? -5.234 -29.748 72.767 1.00 46.62 206 SER A C 1
ATOM 1551 O O . SER A 1 206 ? -4.354 -29.934 71.898 1.00 46.62 206 SER A O 1
#

Foldseek 3Di:
DVVLVVLVVLVVVLPDPVNPPPDPPCVLVSLLSQLVSCLVNLPLVSLLVSLVVDALCPLVPDDPVCSVVSLQSNLSSCVSVVNLPSSLSNLLVVVVSDVPDDLQVSQQSSLVSLLSDDPVVLVVCCVVDDDLQSVLSSLLSNQQPPPPQDLLRLLVSLVVSLVVNVPHSCSVPPHPVSVVSNVVNVPDDPDPPPPDPPDDDDDDDD

Secondary structure (DSSP, 8-state):
-HHHHHHHHHHHHHTSGGGSSPPTT-HHHHHHHHHHHHHHTT-HHHHHHHHTT--TTGGGGS-HHHHHHHHHHHHHHHHHTT-HHHHHHHHHHHHHH-TTS-HHHHHHHHHHHHHHS-HHHHHHHHHH--SHHHHHHHHHHHHHT-TT--HHHHHHHHHHHHHH-TTSHHHHS--HHHHHHHHHHHS--S----------------